Protein AF-A0A8S4SG58-F1 (afdb_monomer)

Mean predicted aligned error: 9.62 Å

Nearest PDB structures (foldseek):
  4zw9-assembly1_A  TM=9.242E-01  e=3.271E-08  Homo sapiens
  5c65-assembly1_A  TM=9.001E-01  e=4.213E-07  Homo sapiens
  4ybq-assembly1_A  TM=9.060E-01  e=1.240E-06  Rattus norvegicus
  9j2n-assembly1_A  TM=8.673E-01  e=1.240E-06  Homo sapiens
  8y66-assembly1_A  TM=8.957E-01  e=3.744E-05  Homo sapiens

Foldseek 3Di:
DVVVVVVVCVVCVVVQQDALLCCCQVVVNNVSSQVNQCVVVVDNPCVVVSVVSVVVSVVVVVPPDADPVNCCVPPVNVVVVVVVVVLVCLVVVLCVVVCLVCQLVLVVVVVDDSVVSVVVSVVVVVVVVVVVVVCVVVCVVVHDVVVSVVVSVVSVVVVVVSVVVVVVVVVVVVVVVVVVVCVVVPVVPVPD

Radius of gyration: 28.19 Å; Cα contacts (8 Å, |Δi|>4): 72; chains: 1; bounding box: 63×54×74 Å

Structure (mmCIF, N/CA/C/O backbone):
data_AF-A0A8S4SG58-F1
#
_entry.id   AF-A0A8S4SG58-F1
#
loop_
_atom_site.group_PDB
_atom_site.id
_atom_site.type_symbol
_atom_site.label_atom_id
_atom_site.label_alt_id
_atom_site.label_comp_id
_atom_site.label_asym_id
_atom_site.label_entity_id
_atom_site.label_seq_id
_atom_site.pdbx_PDB_ins_code
_atom_site.Cartn_x
_atom_site.Cartn_y
_atom_site.Cartn_z
_atom_site.occupancy
_atom_site.B_iso_or_equiv
_atom_site.auth_seq_id
_atom_site.auth_comp_id
_atom_site.auth_asym_id
_atom_site.auth_atom_id
_atom_site.pdbx_PDB_model_num
ATOM 1 N N . LEU A 1 1 ? -11.858 -8.155 -17.387 1.00 65.31 1 LEU A N 1
ATOM 2 C CA . LEU A 1 1 ? -11.003 -8.717 -16.310 1.00 65.31 1 LEU A CA 1
ATOM 3 C C . LEU A 1 1 ? -11.502 -8.409 -14.890 1.00 65.31 1 LEU A C 1
ATOM 5 O O . LEU A 1 1 ? -11.468 -9.314 -14.074 1.00 65.31 1 LEU A O 1
ATOM 9 N N . ALA A 1 2 ? -11.998 -7.201 -14.577 1.00 79.88 2 ALA A N 1
ATOM 10 C CA . ALA A 1 2 ? -12.404 -6.820 -13.208 1.00 79.88 2 ALA A CA 1
ATOM 11 C C . ALA A 1 2 ? -13.626 -7.573 -12.624 1.00 79.88 2 ALA A C 1
ATOM 13 O O . ALA A 1 2 ? -13.828 -7.570 -11.415 1.00 79.88 2 ALA A O 1
ATOM 14 N N . ILE A 1 3 ? -14.423 -8.247 -13.460 1.00 91.62 3 ILE A N 1
ATOM 15 C CA . ILE A 1 3 ? -15.613 -8.999 -13.026 1.00 91.62 3 ILE A CA 1
ATOM 16 C C . ILE A 1 3 ? -15.224 -10.268 -12.249 1.00 91.62 3 ILE A C 1
ATOM 18 O O . ILE A 1 3 ? -15.887 -10.618 -11.278 1.00 91.62 3 ILE A O 1
ATOM 22 N N . CYS A 1 4 ? -14.126 -10.931 -12.627 1.00 93.56 4 CYS A N 1
ATOM 23 C CA . CYS A 1 4 ? -13.682 -12.168 -11.982 1.00 93.56 4 CYS A CA 1
ATOM 24 C C . CYS A 1 4 ? -13.385 -11.995 -10.477 1.00 93.56 4 CYS A C 1
ATOM 26 O O . CYS A 1 4 ? -13.970 -12.737 -9.688 1.00 93.56 4 CYS A O 1
ATOM 28 N N . PRO A 1 5 ? -12.546 -11.029 -10.037 1.00 93.19 5 PRO A N 1
ATOM 29 C CA . PRO A 1 5 ? -12.308 -10.819 -8.610 1.00 93.19 5 PRO A CA 1
ATOM 30 C C . PRO A 1 5 ? -13.560 -10.338 -7.866 1.00 93.19 5 PRO A C 1
ATOM 32 O O . PRO A 1 5 ? -13.745 -10.720 -6.718 1.00 93.19 5 PRO A O 1
ATOM 35 N N . ALA A 1 6 ? -14.449 -9.572 -8.509 1.00 93.19 6 ALA A N 1
ATOM 36 C CA . ALA A 1 6 ? -15.694 -9.123 -7.885 1.00 93.19 6 ALA A CA 1
ATOM 37 C C . ALA A 1 6 ? -16.658 -10.288 -7.594 1.00 93.19 6 ALA A C 1
ATOM 39 O O . ALA A 1 6 ? -17.187 -10.383 -6.489 1.00 93.19 6 ALA A O 1
ATOM 40 N N . ILE A 1 7 ? -16.847 -11.208 -8.550 1.00 94.81 7 ILE A N 1
ATOM 41 C CA . ILE A 1 7 ? -17.653 -12.424 -8.338 1.00 94.81 7 ILE A CA 1
ATOM 42 C C . ILE A 1 7 ? -17.009 -13.302 -7.263 1.00 94.81 7 ILE A C 1
ATOM 44 O O . ILE A 1 7 ? -17.700 -13.777 -6.366 1.00 94.81 7 ILE A O 1
ATOM 48 N N . LEU A 1 8 ? -15.686 -13.485 -7.317 1.00 94.12 8 LEU A N 1
ATOM 49 C CA . LEU A 1 8 ? -14.963 -14.248 -6.302 1.00 94.12 8 LEU A CA 1
ATOM 50 C C . LEU A 1 8 ? -15.162 -13.648 -4.901 1.00 94.12 8 LEU A C 1
ATOM 52 O O . LEU A 1 8 ? -15.466 -14.376 -3.962 1.00 94.12 8 LEU A O 1
ATOM 56 N N . GLN A 1 9 ? -15.050 -12.325 -4.766 1.00 94.62 9 GLN A N 1
ATOM 57 C CA . GLN A 1 9 ? -15.289 -11.624 -3.507 1.00 94.62 9 GLN A CA 1
ATOM 58 C C . GLN A 1 9 ? -16.739 -11.789 -3.030 1.00 94.62 9 GLN A C 1
ATOM 60 O O . GLN A 1 9 ? -16.952 -12.046 -1.849 1.00 94.62 9 GLN A O 1
ATOM 65 N N . LEU A 1 10 ? -17.727 -11.704 -3.927 1.00 94.62 10 LEU A N 1
ATOM 66 C CA . LEU A 1 10 ? -19.141 -11.906 -3.592 1.00 94.62 10 LEU A CA 1
ATOM 67 C C . LEU A 1 10 ? -19.409 -13.317 -3.048 1.00 94.62 10 LEU A C 1
ATOM 69 O O . LEU A 1 10 ? -20.191 -13.475 -2.116 1.00 94.62 10 LEU A O 1
ATOM 73 N N . LEU A 1 11 ? -18.750 -14.332 -3.611 1.00 95.12 11 LEU A N 1
ATOM 74 C CA . LEU A 1 11 ? -18.880 -15.720 -3.164 1.00 95.12 11 LEU A CA 1
ATOM 75 C C . LEU A 1 11 ? -18.126 -15.992 -1.851 1.00 95.12 11 LEU A C 1
ATOM 77 O O . LEU A 1 11 ? -18.579 -16.808 -1.052 1.00 95.12 11 LEU A O 1
ATOM 81 N N . LEU A 1 12 ? -16.993 -15.320 -1.615 1.00 93.12 12 LEU A N 1
ATOM 82 C CA . LEU A 1 12 ? -16.161 -15.520 -0.422 1.00 93.12 12 LEU A CA 1
ATOM 83 C C . LEU A 1 12 ? -16.626 -14.719 0.799 1.00 93.12 12 LEU A C 1
ATOM 85 O O . LEU A 1 12 ? -16.474 -15.201 1.920 1.00 93.12 12 LEU A O 1
ATOM 89 N N . LEU A 1 13 ? -17.188 -13.519 0.616 1.00 92.19 13 LEU A N 1
ATOM 90 C CA . LEU A 1 13 ? -17.608 -12.657 1.728 1.00 92.19 13 LEU A CA 1
ATOM 91 C C . LEU A 1 13 ? -18.576 -13.344 2.711 1.00 92.19 13 LEU A C 1
ATOM 93 O O . LEU A 1 13 ? -18.328 -13.232 3.909 1.00 92.19 13 LEU A O 1
ATOM 97 N N . PRO A 1 14 ? -19.600 -14.108 2.272 1.00 90.38 14 PRO A N 1
ATOM 98 C CA . PRO A 1 14 ? -20.473 -14.850 3.186 1.00 90.38 14 PRO A CA 1
ATOM 99 C C . PRO A 1 14 ? -19.752 -15.923 4.017 1.00 90.38 14 PRO A C 1
ATOM 101 O O . PRO A 1 14 ? -20.255 -16.338 5.058 1.00 90.38 14 PRO A O 1
ATOM 104 N N . ALA A 1 15 ? -18.587 -16.404 3.567 1.00 89.75 15 ALA A N 1
ATOM 105 C CA . ALA A 1 15 ? -17.796 -17.379 4.311 1.00 89.75 15 ALA A CA 1
ATOM 106 C C . ALA A 1 15 ? -16.934 -16.726 5.404 1.00 89.75 15 ALA A C 1
ATOM 108 O O . ALA A 1 15 ? -16.576 -17.409 6.371 1.00 89.75 15 ALA A O 1
ATOM 109 N N . CYS A 1 16 ? -16.600 -15.440 5.269 1.00 89.62 16 CYS A N 1
ATOM 110 C CA . CYS A 1 16 ? -15.816 -14.691 6.246 1.00 89.62 16 CYS A CA 1
ATOM 111 C C . CYS A 1 16 ? -16.657 -14.381 7.495 1.00 89.62 16 CYS A C 1
ATOM 113 O O . CYS A 1 16 ? -17.811 -13.976 7.364 1.00 89.62 16 CYS A O 1
ATOM 115 N N . PRO A 1 17 ? -16.113 -14.556 8.715 1.00 89.31 17 PRO A N 1
ATOM 116 C CA . PRO A 1 17 ? -16.803 -14.103 9.914 1.00 89.31 17 PRO A CA 1
ATOM 117 C C . PRO A 1 17 ? -16.956 -12.579 9.885 1.00 89.31 17 PRO A C 1
ATOM 119 O O . PRO A 1 17 ? -16.055 -11.858 9.451 1.00 89.31 17 PRO A O 1
ATOM 122 N N . GLU A 1 18 ? -18.093 -12.097 10.372 1.00 90.19 18 GLU A N 1
ATOM 123 C CA . GLU A 1 18 ? -18.313 -10.668 10.559 1.00 90.19 18 GLU A CA 1
ATOM 124 C C . GLU A 1 18 ? -17.405 -10.129 11.677 1.00 90.19 18 GLU A C 1
ATOM 126 O O . GLU A 1 18 ? -16.917 -10.888 12.519 1.00 90.19 18 GLU A O 1
ATOM 131 N N . SER A 1 19 ? -17.126 -8.823 11.666 1.00 92.25 19 SER A N 1
ATOM 132 C CA . SER A 1 19 ? -16.197 -8.208 12.621 1.00 92.25 19 SER A CA 1
ATOM 133 C C . SER A 1 19 ? -16.665 -8.443 14.069 1.00 92.25 19 SER A C 1
ATOM 135 O O . SER A 1 19 ? -17.735 -7.947 14.436 1.00 92.25 19 SER A O 1
ATOM 137 N N . PRO A 1 20 ? -15.878 -9.133 14.925 1.00 90.81 20 PRO A N 1
ATOM 138 C CA . PRO A 1 20 ? -16.257 -9.391 16.317 1.00 90.81 20 PRO A CA 1
ATOM 139 C C . PRO A 1 20 ? -16.548 -8.105 17.095 1.00 90.81 20 PRO A C 1
ATOM 141 O O . PRO A 1 20 ? -17.497 -8.051 17.871 1.00 90.81 20 PRO A O 1
ATOM 144 N N . ARG A 1 21 ? -15.789 -7.038 16.813 1.00 91.19 21 ARG A N 1
ATOM 145 C CA . ARG A 1 21 ? -15.983 -5.711 17.407 1.00 91.19 21 ARG A CA 1
ATOM 146 C C . ARG A 1 21 ? -17.326 -5.091 17.016 1.00 91.19 21 ARG A C 1
ATOM 148 O O . ARG A 1 21 ? -17.991 -4.503 17.859 1.00 91.19 21 ARG A O 1
ATOM 155 N N . TYR A 1 22 ? -17.747 -5.241 15.759 1.00 90.81 22 TYR A N 1
ATOM 156 C CA . TYR A 1 22 ? -19.055 -4.758 15.297 1.00 90.81 22 TYR A CA 1
ATOM 157 C C . TYR A 1 22 ? -20.208 -5.537 15.947 1.00 90.81 22 TYR A C 1
ATOM 159 O O . TYR A 1 22 ? -21.171 -4.930 16.421 1.00 90.81 22 TYR A O 1
ATOM 167 N N . LEU A 1 23 ? -20.089 -6.868 16.019 1.00 91.56 23 LEU A N 1
ATOM 168 C CA . LEU A 1 23 ? -21.083 -7.728 16.669 1.00 91.56 23 LEU A CA 1
ATOM 169 C C . LEU A 1 23 ? -21.218 -7.409 18.166 1.00 91.56 23 LEU A C 1
ATOM 171 O O . LEU A 1 23 ? -22.334 -7.321 18.675 1.00 91.56 23 LEU A O 1
ATOM 175 N N . LEU A 1 24 ? -20.095 -7.180 18.852 1.00 91.31 24 LEU A N 1
ATOM 176 C CA . LEU A 1 24 ? -20.065 -6.879 20.281 1.00 91.31 24 LEU A CA 1
ATOM 177 C C . LEU A 1 24 ? -20.580 -5.467 20.591 1.00 91.31 24 LEU A C 1
ATOM 179 O O . LEU A 1 24 ? -21.498 -5.325 21.387 1.00 91.31 24 LEU A O 1
ATOM 183 N N . ILE A 1 25 ? -20.025 -4.435 19.947 1.00 88.19 25 ILE A N 1
ATOM 184 C CA . ILE A 1 25 ? -20.279 -3.028 20.302 1.00 88.19 25 ILE A CA 1
ATOM 185 C C . ILE A 1 25 ? -21.567 -2.510 19.650 1.00 88.19 25 ILE A C 1
ATOM 187 O O . ILE A 1 25 ? -22.406 -1.895 20.301 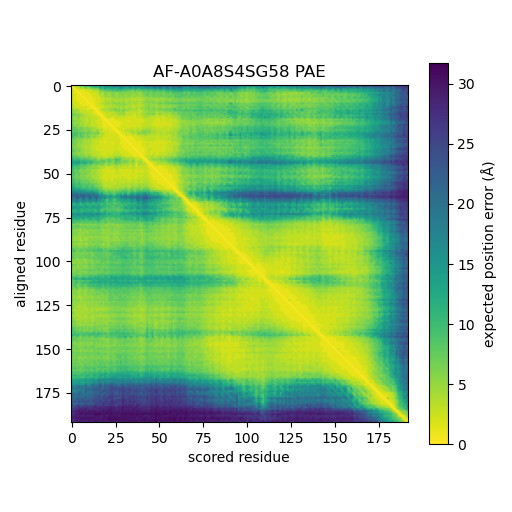1.00 88.19 25 ILE A O 1
ATOM 191 N N . THR A 1 26 ? -21.762 -2.751 18.350 1.00 86.88 26 THR A N 1
ATOM 192 C CA . THR A 1 26 ? -22.889 -2.162 17.606 1.00 86.88 26 THR A CA 1
ATOM 193 C C . THR A 1 26 ? -24.155 -3.010 17.687 1.00 86.88 26 THR A C 1
ATOM 195 O O . THR A 1 26 ? -25.247 -2.464 17.832 1.00 86.88 26 THR A O 1
ATOM 198 N N . ARG A 1 27 ? -24.034 -4.339 17.571 1.00 89.19 27 ARG A N 1
ATOM 199 C CA . ARG A 1 27 ? -25.185 -5.262 17.614 1.00 89.19 27 ARG A CA 1
ATOM 200 C C . ARG A 1 27 ? -25.496 -5.792 19.014 1.00 89.19 27 ARG A C 1
ATOM 202 O O . ARG A 1 27 ? -26.595 -6.301 19.206 1.00 89.19 27 ARG A O 1
ATOM 209 N N . GLN A 1 28 ? -24.568 -5.658 19.968 1.00 87.94 28 GLN A N 1
ATOM 210 C CA . GLN A 1 28 ? -24.691 -6.188 21.335 1.00 87.94 28 GLN A CA 1
ATOM 211 C C . GLN A 1 28 ? -24.929 -7.716 21.360 1.00 87.94 28 GLN A C 1
ATOM 213 O O . GLN A 1 28 ? -25.587 -8.255 22.249 1.00 87.94 28 GLN A O 1
ATOM 218 N N . TRP A 1 29 ? -24.391 -8.437 20.367 1.00 92.88 29 TRP A N 1
ATOM 219 C CA . TRP A 1 29 ? -24.498 -9.893 20.211 1.00 92.88 29 TRP A CA 1
ATOM 220 C C . TRP A 1 29 ? -23.208 -10.587 20.651 1.00 92.88 29 TRP A C 1
ATOM 222 O O . TRP A 1 29 ? -22.388 -11.031 19.847 1.00 92.88 29 TRP A O 1
ATOM 232 N N . GLU A 1 30 ? -23.033 -10.689 21.965 1.00 90.44 30 GLU A N 1
ATOM 233 C CA . GLU A 1 30 ? -21.801 -11.174 22.596 1.00 90.44 30 GLU A CA 1
ATOM 234 C C . GLU A 1 30 ? -21.436 -12.617 22.211 1.00 90.44 30 GLU A C 1
ATOM 236 O O . GLU A 1 30 ? -20.287 -12.903 21.879 1.00 90.44 30 GLU A O 1
ATOM 241 N N . GLU A 1 31 ? -22.411 -13.530 22.176 1.00 91.12 31 GLU A N 1
ATOM 242 C CA . GLU A 1 31 ? -22.151 -14.927 21.803 1.00 91.12 31 GLU A CA 1
ATOM 243 C C . GLU A 1 31 ? -21.731 -15.085 20.338 1.00 91.12 31 GLU A C 1
ATOM 245 O O . GLU A 1 31 ? -20.887 -15.925 20.013 1.00 91.12 31 GLU A O 1
ATOM 250 N N . GLU A 1 32 ? -22.272 -14.263 19.440 1.00 91.38 32 GLU A N 1
ATOM 251 C CA . GLU A 1 32 ? -21.861 -14.265 18.035 1.00 91.38 32 GLU A CA 1
ATOM 252 C C . GLU A 1 32 ? -20.475 -13.647 17.860 1.00 91.38 32 GLU A C 1
ATOM 254 O O . GLU A 1 32 ? -19.653 -14.205 17.130 1.00 91.38 32 GLU A O 1
ATOM 259 N N . ALA A 1 33 ? -20.170 -12.575 18.598 1.00 91.44 33 ALA A N 1
ATOM 260 C CA . ALA A 1 33 ? -18.833 -11.994 18.649 1.00 91.44 33 ALA A CA 1
ATOM 261 C C . ALA A 1 33 ? -17.798 -13.014 19.152 1.00 91.44 33 ALA A C 1
ATOM 263 O O . ALA A 1 33 ? -16.766 -13.205 18.503 1.00 91.44 33 ALA A O 1
ATOM 264 N N . ARG A 1 34 ? -18.098 -13.750 20.235 1.00 92.88 34 ARG A N 1
ATOM 265 C CA . ARG A 1 34 ? -17.252 -14.850 20.732 1.00 92.88 34 ARG A CA 1
ATOM 266 C C . ARG A 1 34 ? -17.056 -15.928 19.667 1.00 92.88 34 ARG A C 1
ATOM 268 O O . ARG A 1 34 ? -15.928 -16.361 19.444 1.00 92.88 34 ARG A O 1
ATOM 275 N N . ARG A 1 35 ? -18.118 -16.368 18.978 1.00 91.75 35 ARG A N 1
ATOM 276 C CA . ARG A 1 35 ? -18.014 -17.369 17.892 1.00 91.75 35 ARG A CA 1
ATOM 277 C C . ARG A 1 35 ? -17.146 -16.876 16.733 1.00 91.75 35 ARG A C 1
ATOM 279 O O . ARG A 1 35 ? -16.293 -17.629 16.260 1.00 91.75 35 ARG A O 1
ATOM 286 N N . ALA A 1 36 ? -17.332 -15.631 16.299 1.00 91.25 36 ALA A N 1
ATOM 287 C CA . ALA A 1 36 ? -16.537 -15.014 15.241 1.00 91.25 36 ALA A CA 1
ATOM 288 C C . ALA A 1 36 ? -15.055 -14.908 15.639 1.00 91.25 36 ALA A C 1
ATOM 290 O O . ALA A 1 36 ? -14.177 -15.271 14.853 1.00 91.25 36 ALA A O 1
ATOM 291 N N . LEU A 1 37 ? -14.772 -14.505 16.880 1.00 92.31 37 LEU A N 1
ATOM 292 C CA . LEU A 1 37 ? -13.414 -14.368 17.406 1.00 92.31 37 LEU A CA 1
ATOM 293 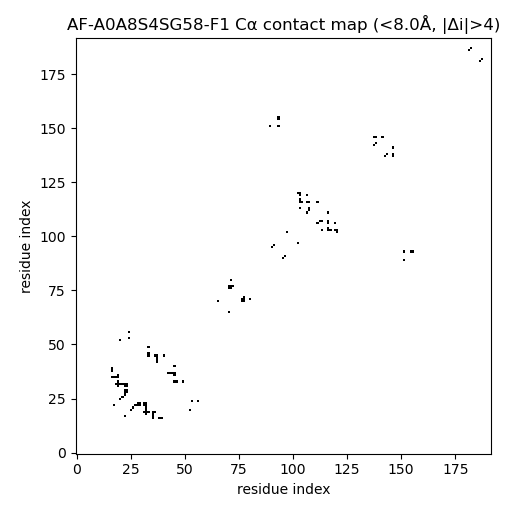C C . LEU A 1 37 ? -12.715 -15.725 17.572 1.00 92.31 37 LEU A C 1
ATOM 295 O O . LEU A 1 37 ? -11.557 -15.863 17.180 1.00 92.31 37 LEU A O 1
ATOM 299 N N . ARG A 1 38 ? -13.432 -16.758 18.045 1.00 93.00 38 ARG A N 1
ATOM 300 C CA . ARG A 1 38 ? -12.913 -18.139 18.110 1.00 93.00 38 ARG A CA 1
ATOM 301 C C . ARG A 1 38 ? -12.535 -18.656 16.727 1.00 93.00 38 ARG A C 1
ATOM 303 O O . ARG A 1 38 ? -11.503 -19.304 16.574 1.00 93.00 38 ARG A O 1
ATOM 310 N N . ARG A 1 39 ? -13.342 -18.340 15.707 1.00 90.81 39 ARG A N 1
ATOM 311 C CA . ARG A 1 39 ? -13.052 -18.700 14.312 1.00 90.81 39 ARG A CA 1
ATOM 312 C C . ARG A 1 39 ? -11.832 -17.955 13.763 1.00 90.81 39 ARG A C 1
ATOM 314 O O . ARG A 1 39 ? -11.069 -18.553 13.015 1.00 90.81 39 ARG A O 1
ATOM 321 N N . LEU A 1 40 ? -11.641 -16.688 14.139 1.00 90.69 40 LEU A N 1
ATOM 322 C CA . LEU A 1 40 ? -10.518 -15.862 13.683 1.00 90.69 40 LEU A CA 1
ATOM 323 C C . LEU A 1 40 ? -9.190 -16.232 14.363 1.00 90.69 40 LEU A C 1
ATOM 325 O O . LEU A 1 40 ? -8.171 -16.335 13.686 1.00 90.69 40 LEU A O 1
ATOM 329 N N . ARG A 1 41 ? -9.198 -16.453 15.685 1.00 88.94 41 ARG A N 1
ATOM 330 C CA . ARG A 1 41 ? -8.007 -16.844 16.464 1.00 88.94 41 ARG A CA 1
ATOM 331 C C . ARG A 1 41 ? -7.706 -18.340 16.436 1.00 88.94 41 ARG A C 1
ATOM 333 O O . ARG A 1 41 ? -6.642 -18.739 16.896 1.00 88.94 41 ARG A O 1
ATOM 340 N N . ALA A 1 42 ? -8.642 -19.160 15.955 1.00 88.94 42 ALA A N 1
ATOM 341 C CA . ALA A 1 42 ? -8.593 -20.619 16.067 1.00 88.94 42 ALA A CA 1
ATOM 342 C C . ALA A 1 42 ? -8.329 -21.102 17.514 1.00 88.94 42 ALA A C 1
ATOM 344 O O . ALA A 1 42 ? -7.699 -22.134 17.734 1.00 88.94 42 ALA A O 1
ATOM 345 N N . SER A 1 43 ? -8.810 -20.345 18.508 1.00 87.75 43 SER A N 1
ATOM 346 C CA . SER A 1 43 ? -8.620 -20.599 19.940 1.00 87.75 43 SER A CA 1
ATOM 347 C C . SER A 1 43 ? -9.925 -20.374 20.697 1.00 87.75 43 SER A C 1
ATOM 349 O O . SER A 1 43 ? -10.729 -19.521 20.327 1.00 87.75 43 SER A O 1
ATOM 351 N N . ASN A 1 44 ? -10.130 -21.130 21.778 1.00 85.25 44 ASN A N 1
ATOM 352 C CA . ASN A 1 44 ? -11.272 -20.955 22.680 1.00 85.25 44 ASN A CA 1
ATOM 353 C C . ASN A 1 44 ? -11.034 -19.870 23.744 1.00 85.25 44 ASN A C 1
ATOM 355 O O . ASN A 1 44 ? -11.989 -19.432 24.384 1.00 85.25 44 ASN A O 1
ATOM 359 N N . GLN A 1 45 ? -9.786 -19.428 23.923 1.00 87.88 45 GLN A N 1
ATOM 360 C CA . GLN A 1 45 ? -9.413 -18.350 24.840 1.00 87.88 45 GLN A CA 1
ATOM 361 C C . GLN A 1 45 ? -9.599 -17.000 24.144 1.00 87.88 45 GLN A C 1
ATOM 363 O O . GLN A 1 45 ? -8.682 -16.477 23.520 1.00 87.88 45 GLN A O 1
ATOM 368 N N . VAL A 1 46 ? -10.822 -16.480 24.209 1.00 90.44 46 VAL A N 1
ATOM 369 C CA . VAL A 1 46 ? -11.221 -15.210 23.575 1.00 90.44 46 VAL A CA 1
ATOM 370 C C . VAL A 1 46 ? -11.688 -14.160 24.581 1.00 90.44 46 VAL A C 1
ATOM 372 O O . VAL A 1 46 ? -11.997 -13.041 24.199 1.00 90.44 46 VAL A O 1
ATOM 375 N N . GLU A 1 47 ? -11.762 -14.517 25.864 1.00 91.25 47 GLU A N 1
ATOM 376 C CA . GLU A 1 47 ? -12.363 -13.658 26.887 1.00 91.25 47 GLU A CA 1
ATOM 377 C C . GLU A 1 47 ? -11.521 -12.410 27.173 1.00 91.25 47 GLU A C 1
ATOM 379 O O . GLU A 1 47 ? -12.075 -11.340 27.395 1.00 91.25 47 GLU A O 1
ATOM 384 N N . GLU A 1 48 ? -10.193 -12.525 27.087 1.00 91.12 48 GLU A N 1
ATOM 385 C CA . GLU A 1 48 ? -9.275 -11.389 27.224 1.00 91.12 48 GLU A CA 1
ATOM 386 C C . GLU A 1 48 ? -9.534 -10.327 26.148 1.00 91.12 48 GLU A C 1
ATOM 388 O O . GLU A 1 48 ? -9.661 -9.150 26.464 1.00 91.12 48 GLU A O 1
ATOM 393 N N . ASP A 1 49 ? -9.727 -10.745 24.896 1.00 90.50 49 ASP A N 1
ATOM 394 C CA . ASP A 1 49 ? -9.999 -9.830 23.783 1.00 90.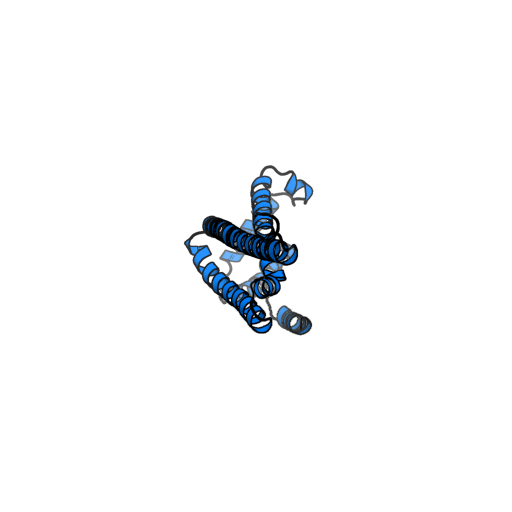50 49 ASP A CA 1
ATOM 395 C C . ASP A 1 49 ? -11.385 -9.188 23.883 1.00 90.50 49 ASP A C 1
ATOM 397 O O . ASP A 1 49 ? -11.591 -8.052 23.461 1.00 90.50 49 ASP A O 1
ATOM 401 N N . ILE A 1 50 ? -12.368 -9.935 24.399 1.00 91.75 50 ILE A N 1
ATOM 402 C CA . ILE A 1 50 ? -13.718 -9.416 24.641 1.00 91.75 50 ILE A CA 1
ATOM 403 C C . ILE A 1 50 ? -13.660 -8.320 25.707 1.00 91.75 50 ILE A C 1
ATOM 405 O O . ILE A 1 50 ? -14.254 -7.254 25.521 1.00 91.75 50 ILE A O 1
ATOM 409 N N . GLU A 1 51 ? -12.921 -8.549 26.793 1.00 92.25 51 GLU A N 1
ATOM 410 C CA . GLU A 1 51 ? -12.726 -7.547 27.840 1.00 92.25 51 GLU A CA 1
ATOM 411 C C . GLU A 1 51 ? -11.892 -6.352 27.361 1.00 92.25 51 GLU A C 1
ATOM 413 O O . GLU A 1 51 ? -12.240 -5.213 27.681 1.00 92.25 51 GLU A O 1
ATOM 418 N N . GLU A 1 52 ? -10.866 -6.572 26.534 1.00 91.44 52 GLU A N 1
ATOM 419 C CA . GLU A 1 52 ? -10.103 -5.502 25.880 1.00 91.44 52 GLU A CA 1
ATOM 420 C C . GLU A 1 52 ? -11.024 -4.624 25.019 1.00 91.44 52 GLU A C 1
ATOM 422 O O . GLU A 1 52 ? -11.083 -3.409 25.218 1.00 91.44 52 GLU A O 1
ATOM 427 N N . MET A 1 53 ? -11.843 -5.227 24.149 1.00 91.00 53 MET A N 1
ATOM 428 C CA . MET A 1 53 ? -12.804 -4.490 23.318 1.00 91.00 53 MET A CA 1
ATOM 429 C C . MET A 1 53 ? -13.829 -3.704 24.154 1.00 91.00 53 MET A C 1
ATOM 431 O O . MET A 1 53 ? -14.209 -2.594 23.775 1.00 91.00 53 MET A O 1
ATOM 435 N N . ARG A 1 54 ? -14.263 -4.232 25.306 1.00 89.25 54 ARG A N 1
ATOM 436 C CA . ARG A 1 54 ? -15.150 -3.512 26.243 1.00 89.25 54 ARG A CA 1
ATOM 437 C C . ARG A 1 54 ? -14.452 -2.373 26.972 1.00 89.25 54 ARG A C 1
ATOM 439 O O . ARG A 1 54 ? -15.090 -1.375 27.314 1.00 89.25 54 ARG A O 1
ATOM 446 N N . ALA A 1 55 ? -13.176 -2.532 27.300 1.00 89.56 55 ALA A N 1
ATOM 447 C CA . ALA A 1 55 ? -12.387 -1.464 27.898 1.00 89.56 55 ALA A CA 1
ATOM 448 C C . ALA A 1 55 ? -12.200 -0.315 26.896 1.00 89.56 55 ALA A C 1
ATOM 450 O O . ALA A 1 55 ? -12.417 0.844 27.256 1.00 89.56 55 ALA A O 1
ATOM 451 N N . GLU A 1 56 ? -11.905 -0.637 25.633 1.00 86.69 56 GLU A N 1
ATOM 452 C CA . GLU A 1 56 ? -11.853 0.337 24.540 1.00 86.69 56 GLU A CA 1
ATOM 453 C C . GLU A 1 56 ? -13.195 1.046 24.337 1.00 86.69 56 GLU A C 1
ATOM 455 O O . GLU A 1 56 ? -13.223 2.267 24.213 1.00 86.69 56 GLU A O 1
ATOM 460 N N . GLU A 1 57 ? -14.314 0.315 24.339 1.00 85.69 57 GLU A N 1
ATOM 461 C CA . GLU A 1 57 ? -15.647 0.912 24.201 1.00 85.69 57 GLU A CA 1
ATOM 462 C C . GLU A 1 57 ? -15.941 1.901 25.333 1.00 85.69 57 GLU A C 1
ATOM 464 O O . GLU A 1 57 ? -16.383 3.018 25.072 1.00 85.69 57 GLU A O 1
ATOM 469 N N . ARG A 1 58 ? -15.655 1.530 26.586 1.00 85.94 58 ARG A N 1
ATOM 470 C CA . ARG A 1 58 ? -15.843 2.421 27.742 1.00 85.94 58 ARG A CA 1
ATOM 471 C C . ARG A 1 58 ? -14.988 3.682 27.636 1.00 85.94 58 ARG A C 1
ATOM 473 O O . ARG A 1 58 ? -15.467 4.765 27.965 1.00 85.94 58 ARG A O 1
ATOM 480 N N . ALA A 1 59 ? -13.752 3.553 27.156 1.00 82.88 59 ALA A N 1
ATOM 481 C CA . ALA A 1 59 ? -12.886 4.697 26.892 1.00 82.88 59 ALA A CA 1
ATOM 482 C C . ALA A 1 59 ? -13.433 5.574 25.752 1.00 82.88 59 ALA A C 1
ATOM 484 O O . ALA A 1 59 ? -13.415 6.796 25.862 1.00 82.88 59 ALA A O 1
ATOM 485 N N . GLN A 1 60 ? -13.977 4.966 24.693 1.00 77.56 60 GLN A N 1
ATOM 486 C CA . GLN A 1 60 ? -14.570 5.688 23.567 1.00 77.56 60 GLN A CA 1
ATOM 487 C C . GLN A 1 60 ? -15.888 6.376 23.916 1.00 77.56 60 GLN A C 1
ATOM 489 O O . GLN A 1 60 ? -16.108 7.480 23.450 1.00 77.56 60 GLN A O 1
ATOM 494 N N . GLN A 1 61 ? -16.757 5.773 24.730 1.00 71.31 61 GLN A N 1
ATOM 495 C CA . GLN A 1 61 ? -18.018 6.392 25.164 1.00 71.31 61 GLN A CA 1
ATOM 496 C C . GLN A 1 61 ? -17.796 7.583 26.109 1.00 71.31 61 GLN A C 1
ATOM 498 O O . GLN A 1 61 ? -18.654 8.461 26.201 1.00 71.31 61 GLN A O 1
ATOM 503 N N . ALA A 1 62 ? -16.654 7.627 26.804 1.00 64.94 62 ALA A N 1
ATOM 504 C CA . ALA A 1 62 ? -16.244 8.795 27.579 1.00 64.94 62 ALA A CA 1
ATOM 505 C C . ALA A 1 62 ? -15.884 9.998 26.682 1.00 64.94 62 ALA A C 1
ATOM 507 O O . ALA A 1 62 ? -15.893 11.137 27.151 1.00 64.94 62 ALA A O 1
ATOM 508 N N . GLU A 1 63 ? -15.612 9.762 25.396 1.00 65.44 63 GLU A N 1
ATOM 509 C CA . GLU A 1 63 ? -15.402 10.788 24.380 1.00 65.44 63 GLU A CA 1
ATOM 510 C C . GLU A 1 63 ? -16.677 10.948 23.527 1.00 65.44 63 GLU A C 1
ATOM 512 O O . GLU A 1 63 ? -17.251 9.988 23.020 1.00 65.44 63 GLU A O 1
ATOM 517 N N . ALA A 1 64 ? -17.176 12.178 23.365 1.00 62.59 64 ALA A N 1
ATOM 518 C CA . ALA A 1 64 ? -18.340 12.420 22.510 1.00 62.59 64 ALA A CA 1
ATOM 519 C C . ALA A 1 64 ? -18.039 12.013 21.054 1.00 62.59 64 ALA A C 1
ATOM 521 O O . ALA A 1 64 ? -16.919 12.192 20.575 1.00 62.59 64 ALA A O 1
ATOM 522 N N . SER A 1 65 ? -19.040 11.497 20.330 1.00 65.62 65 SER A N 1
ATOM 523 C CA . SER A 1 65 ? -18.903 11.159 18.909 1.00 65.62 65 SER A CA 1
ATOM 524 C C . SER A 1 65 ? -18.436 12.381 18.114 1.00 65.62 65 SER A C 1
ATOM 526 O O . SER A 1 65 ? -19.170 13.362 18.007 1.00 65.62 65 SER A O 1
ATOM 528 N N . ILE A 1 66 ? -17.227 12.312 17.561 1.00 68.56 66 ILE A N 1
ATOM 529 C CA . ILE A 1 66 ? -16.546 13.473 16.985 1.00 68.56 66 ILE A CA 1
ATOM 530 C C . ILE A 1 66 ? -17.073 13.734 15.575 1.00 68.56 66 ILE A C 1
ATOM 532 O O . ILE A 1 66 ? -16.941 12.889 14.682 1.00 68.56 66 ILE A O 1
ATOM 536 N N . SER A 1 67 ? -17.651 14.913 15.352 1.00 80.38 67 SER A N 1
ATOM 537 C CA . SER A 1 67 ? -18.050 15.331 14.004 1.00 80.38 67 SER A CA 1
ATOM 538 C C . SER A 1 67 ? -16.826 15.621 13.119 1.00 80.38 67 SER A C 1
ATOM 540 O O . SER A 1 67 ? -15.743 15.944 13.604 1.00 80.38 67 SER A O 1
ATOM 542 N N . MET A 1 68 ? -16.970 15.553 11.787 1.00 77.50 68 MET A N 1
ATOM 543 C CA . MET A 1 68 ? -15.857 15.848 10.862 1.00 77.50 68 MET A CA 1
ATOM 544 C C . MET A 1 68 ? -15.273 17.257 11.086 1.00 77.50 68 MET A C 1
ATOM 546 O O . MET A 1 68 ? -14.066 17.462 10.969 1.00 77.50 68 MET A O 1
ATOM 550 N N . TRP A 1 69 ? -16.127 18.218 11.455 1.00 78.94 69 TRP A N 1
ATOM 551 C CA . TRP A 1 69 ? -15.719 19.578 11.807 1.00 78.94 69 TRP A CA 1
ATOM 552 C C . TRP A 1 69 ? -14.996 19.646 13.155 1.00 78.94 69 TRP A C 1
ATOM 554 O O . TRP A 1 69 ? -13.977 20.329 13.268 1.00 78.94 69 TRP A O 1
ATOM 564 N N . GLU A 1 70 ? -15.463 18.908 14.160 1.00 78.38 70 GLU A N 1
ATOM 565 C CA . GLU A 1 70 ? -14.772 18.791 15.449 1.00 78.38 70 GLU A CA 1
ATOM 566 C C . GLU A 1 70 ? -13.411 18.110 15.311 1.00 78.38 70 GLU A C 1
ATOM 568 O O . GLU A 1 70 ? -12.466 18.524 15.975 1.00 78.38 70 GLU A O 1
ATOM 573 N N . LEU A 1 71 ? -13.262 17.143 14.402 1.00 79.75 71 LEU A N 1
ATOM 574 C CA . LEU A 1 71 ? -11.984 16.478 14.135 1.00 79.75 71 LEU A CA 1
ATOM 575 C C . LEU A 1 71 ? -10.911 17.476 13.655 1.00 79.75 71 LEU A C 1
ATOM 577 O O . LEU A 1 71 ? -9.760 17.412 14.085 1.00 79.75 71 LEU A O 1
ATOM 581 N N . LEU A 1 72 ? -11.294 18.424 12.790 1.00 79.25 72 LEU A N 1
ATOM 582 C CA . LEU A 1 72 ? -10.404 19.473 12.270 1.00 79.25 72 LEU A CA 1
ATOM 583 C C . LEU A 1 72 ? -10.127 20.572 13.311 1.00 79.25 72 LEU A C 1
ATOM 585 O O . LEU A 1 72 ? -9.026 21.136 13.379 1.00 79.25 72 LEU A O 1
ATOM 589 N N . CYS A 1 73 ? -11.125 20.890 14.134 1.00 78.19 73 CYS A N 1
ATOM 590 C CA . CYS A 1 73 ? -11.032 21.944 15.139 1.00 78.19 73 CYS A CA 1
ATOM 591 C C . CYS A 1 73 ? -10.406 21.480 16.465 1.00 78.19 73 CYS A C 1
ATOM 593 O O . CYS A 1 73 ? -9.897 22.319 17.211 1.00 78.19 73 CYS A O 1
ATOM 595 N N . SER A 1 74 ? -10.393 20.177 16.748 1.00 80.56 74 SER A N 1
ATOM 596 C CA . SER A 1 74 ? -9.925 19.626 18.018 1.00 80.56 74 SER A CA 1
ATOM 597 C C . SER A 1 74 ? -8.397 19.721 18.166 1.00 80.56 74 SER A C 1
ATOM 599 O O . SER A 1 74 ? -7.657 19.146 17.363 1.00 80.56 74 SER A O 1
ATOM 601 N N . PRO A 1 75 ? -7.877 20.401 19.206 1.00 80.19 75 PRO A N 1
ATOM 602 C CA . PRO A 1 75 ? -6.438 20.541 19.417 1.00 80.19 75 PRO A CA 1
ATOM 603 C C . PRO A 1 75 ? -5.735 19.206 19.703 1.00 80.19 75 PRO A C 1
ATOM 605 O O . PRO A 1 75 ? -4.567 19.063 19.347 1.00 80.19 75 PRO A O 1
ATOM 608 N N . THR A 1 76 ? -6.429 18.222 20.283 1.00 83.31 76 THR A N 1
ATOM 609 C CA . THR A 1 76 ? -5.872 16.891 20.577 1.00 83.31 76 THR A CA 1
ATOM 610 C C . THR A 1 76 ? -5.711 16.034 19.320 1.00 83.31 76 THR A C 1
ATOM 612 O O . THR A 1 76 ? -4.762 15.258 19.225 1.00 83.31 76 THR A O 1
ATOM 615 N N . LEU A 1 77 ? -6.581 16.212 18.319 1.00 83.69 77 LEU A N 1
ATOM 616 C CA . LEU A 1 77 ? -6.585 15.406 17.089 1.00 83.69 77 LEU A CA 1
ATOM 617 C C . LEU A 1 77 ? -5.856 16.053 15.910 1.00 83.69 77 LEU A C 1
ATOM 619 O O . LEU A 1 77 ? -5.476 15.357 14.967 1.00 83.69 77 LEU A O 1
ATOM 623 N N . ARG A 1 78 ? -5.591 17.362 15.970 1.00 85.31 78 ARG A N 1
ATOM 624 C CA . ARG A 1 78 ? -4.876 18.093 14.911 1.00 85.31 78 ARG A CA 1
ATOM 625 C C . ARG A 1 78 ? -3.507 17.506 14.583 1.00 85.31 78 ARG A C 1
ATOM 627 O O . ARG A 1 78 ? -3.164 17.425 13.409 1.00 85.31 78 ARG A O 1
ATOM 634 N N . ALA A 1 79 ? -2.725 17.098 15.584 1.00 87.56 79 ALA A N 1
ATOM 635 C CA . ALA A 1 79 ? -1.388 16.552 15.344 1.00 87.56 79 ALA A CA 1
ATOM 636 C C . ALA A 1 79 ? -1.429 15.183 14.624 1.00 87.56 79 ALA A C 1
ATOM 638 O O . ALA A 1 79 ? -0.806 15.071 13.565 1.00 87.56 79 ALA A O 1
ATOM 639 N N . PRO A 1 80 ? -2.193 14.172 15.091 1.00 89.62 80 PRO A N 1
ATOM 640 C CA . PRO A 1 80 ? -2.399 12.928 14.342 1.00 89.62 80 PRO A CA 1
ATOM 641 C C . PRO A 1 80 ? -2.973 13.145 12.937 1.00 89.62 80 PRO A C 1
ATOM 643 O O . PRO A 1 80 ? -2.508 12.527 11.978 1.00 89.62 80 PRO A O 1
ATOM 646 N N . LEU A 1 81 ? -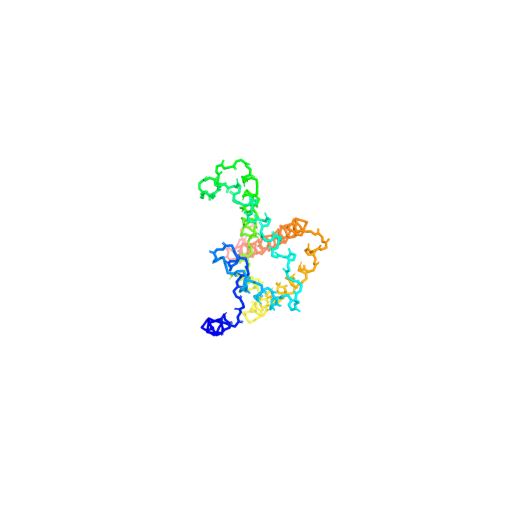3.941 14.057 12.798 1.00 90.31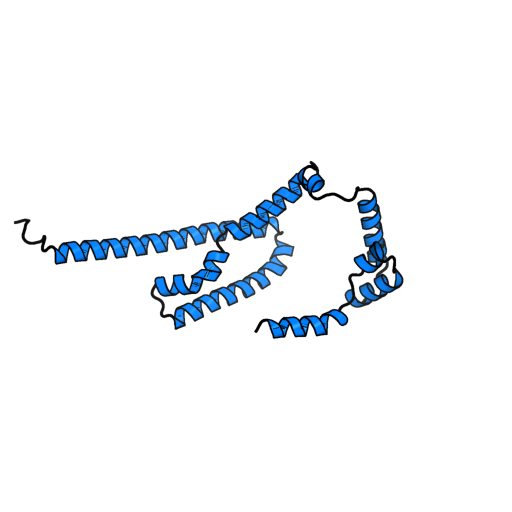 81 LEU A N 1
ATOM 647 C CA . LEU A 1 81 ? -4.565 14.382 11.517 1.00 90.31 81 LEU A CA 1
ATOM 648 C C . LEU A 1 81 ? -3.552 14.978 10.540 1.00 90.31 81 LEU A C 1
ATOM 650 O O . LEU A 1 81 ? -3.454 14.519 9.402 1.00 90.31 81 LEU A O 1
ATOM 654 N N . LEU A 1 82 ? -2.757 15.952 10.987 1.00 91.62 82 LEU A N 1
ATOM 655 C CA . LEU A 1 82 ? -1.710 16.561 10.172 1.00 91.62 82 LEU A CA 1
ATOM 656 C C . LEU A 1 82 ? -0.683 15.517 9.725 1.00 91.62 82 LEU A C 1
ATOM 658 O O . LEU A 1 82 ? -0.306 15.503 8.556 1.00 91.62 82 LEU A O 1
ATOM 662 N N . ILE A 1 83 ? -0.266 14.618 10.621 1.00 92.38 83 ILE A N 1
ATOM 663 C CA . ILE A 1 83 ? 0.654 13.526 10.277 1.00 92.38 83 ILE A CA 1
ATOM 664 C C . ILE A 1 83 ? 0.036 12.626 9.202 1.00 92.38 83 ILE A C 1
ATOM 666 O O . ILE A 1 83 ? 0.700 12.346 8.207 1.00 92.38 83 ILE A O 1
ATOM 670 N N . GLY A 1 84 ? -1.227 12.216 9.356 1.00 93.00 84 GLY A N 1
ATOM 671 C CA . GLY A 1 84 ? -1.927 11.388 8.370 1.00 93.00 84 GLY A CA 1
ATOM 672 C C . GLY A 1 84 ? -2.036 12.063 6.999 1.00 93.00 84 GLY A C 1
ATOM 673 O O . GLY A 1 84 ? -1.707 11.454 5.979 1.00 93.00 84 GLY A O 1
ATOM 674 N N . VAL A 1 85 ? -2.412 13.345 6.972 1.00 93.50 85 VAL A N 1
ATOM 675 C CA . VAL A 1 85 ? -2.503 14.141 5.738 1.00 93.50 85 VAL A CA 1
ATOM 676 C C . VAL A 1 85 ? -1.135 14.279 5.074 1.00 93.50 85 VAL A C 1
ATOM 678 O O . VAL A 1 85 ? -1.002 13.994 3.886 1.00 93.50 85 VAL A O 1
ATOM 681 N N . VAL A 1 86 ? -0.099 14.662 5.824 1.00 94.19 86 VAL A N 1
ATOM 682 C CA . VAL A 1 86 ? 1.264 14.808 5.290 1.00 94.19 86 VAL A CA 1
ATOM 683 C C . VAL A 1 86 ? 1.806 13.466 4.800 1.00 94.19 86 VAL A C 1
ATOM 685 O O . VAL A 1 86 ? 2.425 13.417 3.739 1.00 94.19 86 VAL A O 1
ATOM 688 N N . MET A 1 87 ? 1.538 12.365 5.507 1.00 93.88 87 MET A N 1
ATOM 689 C CA . MET A 1 87 ? 1.910 11.027 5.048 1.00 93.88 87 MET A CA 1
ATOM 690 C C . MET A 1 87 ? 1.236 10.690 3.716 1.00 93.88 87 MET A C 1
ATOM 692 O O . MET A 1 87 ? 1.927 10.270 2.786 1.00 93.88 87 MET A O 1
ATOM 696 N N . GLN A 1 88 ? -0.070 10.928 3.579 1.00 94.06 88 GLN A N 1
ATOM 697 C CA . GLN A 1 88 ? -0.791 10.642 2.339 1.00 94.06 88 GLN A CA 1
ATOM 698 C C . GLN A 1 88 ? -0.334 11.537 1.178 1.00 94.06 88 GLN A C 1
ATOM 700 O O . GLN A 1 88 ? -0.148 11.054 0.059 1.00 94.06 88 GLN A O 1
ATOM 705 N N . LEU A 1 89 ? -0.100 12.825 1.445 1.00 94.62 89 LEU A N 1
ATOM 706 C CA . LEU A 1 89 ? 0.452 13.755 0.462 1.00 94.62 89 LEU A CA 1
ATOM 707 C C . LEU A 1 89 ? 1.859 13.338 0.043 1.00 94.62 89 LEU A C 1
ATOM 709 O O . LEU A 1 89 ? 2.136 13.305 -1.149 1.00 94.62 89 LEU A O 1
ATOM 713 N N . SER A 1 90 ? 2.727 12.954 0.983 1.00 93.12 90 SER A N 1
ATOM 714 C CA . SER A 1 90 ? 4.089 12.510 0.665 1.00 93.12 90 SER A CA 1
ATOM 715 C C . SER A 1 90 ? 4.101 11.281 -0.247 1.00 93.12 90 SER A C 1
ATOM 717 O O . SER A 1 90 ? 4.931 11.207 -1.146 1.00 93.12 90 SER A O 1
ATOM 719 N N . GLN A 1 91 ? 3.141 10.362 -0.087 1.00 92.06 91 GLN A N 1
ATOM 720 C CA . GLN A 1 91 ? 2.994 9.211 -0.978 1.00 92.06 91 GLN A CA 1
ATOM 721 C C . GLN A 1 91 ? 2.582 9.636 -2.392 1.00 92.06 91 GLN A C 1
ATOM 723 O O . GLN A 1 91 ? 3.207 9.207 -3.358 1.00 92.06 91 GLN A O 1
ATOM 728 N N . GLN A 1 92 ? 1.575 10.503 -2.534 1.00 90.94 92 GLN A N 1
ATOM 729 C CA . GLN A 1 92 ? 1.083 10.929 -3.853 1.00 90.94 92 GLN A CA 1
ATOM 730 C C . GLN A 1 92 ? 2.074 11.854 -4.578 1.00 90.94 92 GLN A C 1
ATOM 732 O O . GLN A 1 92 ? 2.335 11.690 -5.771 1.00 90.94 92 GLN A O 1
ATOM 737 N N . LEU A 1 93 ? 2.668 12.799 -3.848 1.00 90.31 93 LEU A N 1
ATOM 738 C CA . LEU A 1 93 ? 3.622 13.782 -4.366 1.00 90.31 93 LEU A CA 1
ATOM 739 C C . LEU A 1 93 ? 5.025 13.211 -4.585 1.00 90.31 93 LEU A C 1
ATOM 741 O O . LEU A 1 93 ? 5.864 13.877 -5.181 1.00 90.31 93 LEU A O 1
ATOM 745 N N . SER A 1 94 ? 5.277 11.970 -4.168 1.00 89.56 94 SER A N 1
ATOM 746 C CA . SER A 1 94 ? 6.523 11.263 -4.474 1.00 89.56 94 SER A CA 1
ATOM 747 C C . SER A 1 94 ? 6.759 11.052 -5.979 1.00 89.56 94 SER A C 1
ATOM 749 O O . SER A 1 94 ? 7.864 10.705 -6.388 1.00 89.56 94 SER A O 1
ATOM 751 N N . GLY A 1 95 ? 5.723 11.233 -6.808 1.00 86.31 95 GLY A N 1
ATOM 752 C CA . GLY A 1 95 ? 5.781 11.016 -8.254 1.00 86.31 95 GLY A CA 1
ATOM 753 C C . GLY A 1 95 ? 5.576 9.558 -8.665 1.00 86.31 95 GLY A C 1
ATOM 754 O O . GLY A 1 95 ? 5.642 9.246 -9.854 1.00 86.31 95 GLY A O 1
ATOM 755 N N . ILE A 1 96 ? 5.272 8.665 -7.716 1.00 88.44 96 ILE A N 1
ATOM 756 C CA . ILE A 1 96 ? 5.098 7.233 -7.982 1.00 88.44 96 ILE A CA 1
ATOM 757 C C . ILE A 1 96 ? 4.017 6.948 -9.034 1.00 88.44 96 ILE A C 1
ATOM 759 O O . ILE A 1 96 ? 4.218 6.110 -9.907 1.00 88.44 96 ILE A O 1
ATOM 763 N N . ASN A 1 97 ? 2.917 7.708 -9.035 1.00 89.19 97 ASN A N 1
ATOM 764 C CA . ASN A 1 97 ? 1.869 7.575 -10.049 1.00 89.19 97 ASN A CA 1
ATOM 765 C C . ASN A 1 97 ? 2.395 7.891 -11.452 1.00 89.19 97 ASN A C 1
ATOM 767 O O . ASN A 1 97 ? 2.084 7.174 -12.396 1.00 89.19 97 ASN A O 1
ATOM 771 N N . ALA A 1 98 ? 3.214 8.937 -11.598 1.00 86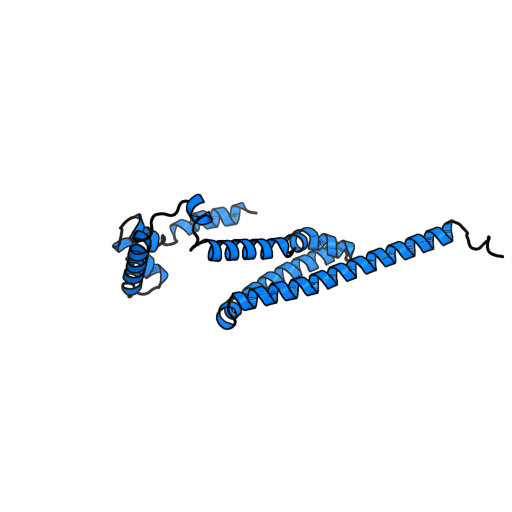.31 98 ALA A N 1
ATOM 772 C CA . ALA A 1 98 ? 3.801 9.283 -12.887 1.00 86.31 98 ALA A CA 1
ATOM 773 C C . ALA A 1 98 ? 4.736 8.168 -13.378 1.00 86.31 98 ALA A C 1
ATOM 775 O O . ALA A 1 98 ? 4.671 7.794 -14.546 1.00 86.31 98 ALA A O 1
ATOM 776 N N . VAL A 1 99 ? 5.538 7.581 -12.482 1.00 86.44 99 VAL A N 1
ATOM 777 C CA . VAL A 1 99 ? 6.371 6.415 -12.809 1.00 86.44 99 VAL A CA 1
ATOM 778 C C . VAL A 1 99 ? 5.502 5.241 -13.259 1.00 86.44 99 VAL A C 1
ATOM 780 O O . VAL A 1 99 ? 5.781 4.662 -14.303 1.00 86.44 99 VAL A O 1
ATOM 783 N N . PHE A 1 100 ? 4.421 4.916 -12.547 1.00 88.00 100 PHE A N 1
ATOM 784 C CA . PHE A 1 100 ? 3.538 3.814 -12.939 1.00 88.00 100 PHE A CA 1
ATOM 785 C C . PHE A 1 100 ? 2.884 4.036 -14.304 1.00 88.00 100 PHE A C 1
ATOM 787 O O . PHE A 1 100 ? 3.005 3.173 -15.174 1.00 88.00 100 PHE A O 1
ATOM 794 N N . TYR A 1 101 ? 2.247 5.191 -14.513 1.00 89.56 101 TYR A N 1
ATOM 795 C CA . TYR A 1 101 ? 1.503 5.474 -15.743 1.00 89.56 101 TYR A CA 1
ATOM 796 C C . TYR A 1 101 ? 2.403 5.676 -16.962 1.00 89.56 101 TYR A C 1
ATOM 798 O O . TYR A 1 101 ? 2.041 5.254 -18.058 1.00 89.56 101 TYR A O 1
ATOM 806 N N . TYR A 1 102 ? 3.573 6.293 -16.783 1.00 89.31 102 TYR A N 1
ATOM 807 C CA . TYR A 1 102 ? 4.451 6.663 -17.893 1.00 89.31 102 TYR A CA 1
ATOM 808 C C . TYR A 1 102 ? 5.705 5.794 -18.010 1.00 89.31 102 TYR A C 1
ATOM 810 O O . TYR A 1 102 ? 6.514 6.052 -18.895 1.00 89.31 102 TYR A O 1
ATOM 818 N N . SER A 1 103 ? 5.887 4.756 -17.183 1.00 89.31 103 SER A N 1
ATOM 819 C CA . SER A 1 103 ? 7.080 3.886 -17.220 1.00 89.31 103 SER A CA 1
ATOM 820 C C . SER A 1 103 ? 7.404 3.366 -18.620 1.00 89.31 103 SER A C 1
ATOM 822 O O . SER A 1 103 ? 8.532 3.524 -19.082 1.00 89.31 103 SER A O 1
ATOM 824 N N . THR A 1 104 ? 6.423 2.795 -19.326 1.00 91.56 104 THR A N 1
ATOM 825 C CA . THR A 1 104 ? 6.647 2.249 -20.672 1.00 91.56 104 THR A CA 1
ATOM 826 C C . THR A 1 104 ? 7.062 3.355 -21.635 1.00 91.56 104 THR A C 1
ATOM 828 O O . THR A 1 104 ? 8.054 3.203 -22.338 1.00 91.56 104 THR A O 1
ATOM 831 N N . SER A 1 105 ? 6.375 4.501 -21.604 1.00 88.44 105 SER A N 1
ATOM 832 C CA . SER A 1 105 ? 6.704 5.668 -22.430 1.00 88.44 105 SER A CA 1
ATOM 833 C C . SER A 1 105 ? 8.076 6.265 -22.104 1.00 88.44 105 SER A C 1
ATOM 835 O O . SER A 1 105 ? 8.770 6.730 -23.005 1.00 88.44 105 SER A O 1
ATOM 837 N N . LEU A 1 106 ? 8.499 6.249 -20.837 1.00 87.00 106 LEU A N 1
ATOM 838 C CA . LEU A 1 106 ? 9.828 6.693 -20.412 1.00 87.00 106 LEU A CA 1
ATOM 839 C C . LEU A 1 106 ? 10.914 5.753 -20.941 1.00 87.00 106 LEU A C 1
ATOM 841 O O . LEU A 1 106 ? 11.951 6.218 -21.421 1.00 87.00 106 LEU A O 1
ATOM 845 N N . PHE A 1 107 ? 10.673 4.442 -20.902 1.00 88.75 107 PHE A N 1
ATOM 846 C CA . PHE A 1 107 ? 11.605 3.455 -21.436 1.00 88.75 107 PHE A CA 1
ATOM 847 C C . PHE A 1 107 ? 11.693 3.502 -22.962 1.00 88.75 107 PHE A C 1
ATOM 849 O O . PHE A 1 107 ? 12.807 3.544 -23.490 1.00 88.75 107 PHE A O 1
ATOM 856 N N . THR A 1 108 ? 10.568 3.594 -23.677 1.00 89.94 108 THR A N 1
ATOM 857 C CA . THR A 1 108 ? 10.586 3.748 -25.142 1.00 89.94 108 THR A CA 1
ATOM 858 C C . THR A 1 108 ? 11.264 5.052 -25.548 1.00 89.94 108 THR A C 1
ATOM 860 O O . THR A 1 108 ? 12.159 5.054 -26.391 1.00 89.94 108 THR A O 1
ATOM 863 N N . SER A 1 109 ? 10.955 6.155 -24.858 1.00 84.44 109 SER A N 1
ATOM 864 C CA . SER A 1 109 ? 11.628 7.442 -25.075 1.00 84.44 109 SER A CA 1
ATOM 865 C C . SER A 1 109 ? 13.125 7.359 -24.803 1.00 84.44 109 SER A C 1
ATOM 867 O O . SER A 1 109 ? 13.894 8.089 -25.420 1.00 84.44 109 SER A O 1
ATOM 869 N N . SER A 1 110 ? 13.572 6.469 -23.914 1.00 81.94 110 SER A N 1
ATOM 870 C CA . SER A 1 110 ? 14.990 6.235 -23.616 1.00 81.94 110 SER A CA 1
ATOM 871 C C . SER A 1 110 ? 15.726 5.443 -24.703 1.00 81.94 110 SER A C 1
ATOM 873 O O . SER A 1 110 ? 16.954 5.439 -24.690 1.00 81.94 110 SER A O 1
ATOM 875 N N . GLY A 1 111 ? 15.014 4.886 -25.688 1.00 82.31 111 GLY A N 1
ATOM 876 C CA . GLY A 1 111 ? 15.581 4.142 -26.817 1.00 82.31 111 GLY A CA 1
ATOM 877 C C . GLY A 1 111 ? 15.314 2.636 -26.778 1.00 82.31 111 GLY A C 1
ATOM 878 O O . GLY A 1 111 ? 15.851 1.915 -27.615 1.00 82.31 111 GLY A O 1
ATOM 879 N N . LEU A 1 112 ? 14.508 2.149 -25.825 1.00 88.69 112 LEU A N 1
ATOM 880 C CA . LEU A 1 112 ? 14.062 0.755 -25.820 1.00 88.69 112 LEU A CA 1
ATOM 881 C C . LEU A 1 112 ? 12.994 0.537 -26.897 1.00 88.69 112 LEU A C 1
ATOM 883 O O . LEU A 1 112 ? 12.176 1.413 -27.171 1.00 88.69 112 LEU A O 1
ATOM 887 N N . THR A 1 113 ? 12.975 -0.660 -27.478 1.00 92.06 113 THR A N 1
ATOM 888 C CA . THR A 1 113 ? 11.858 -1.099 -28.327 1.00 92.06 113 THR A CA 1
ATOM 889 C C . THR A 1 113 ? 10.587 -1.254 -27.491 1.00 92.06 113 THR A C 1
ATOM 891 O O . THR A 1 113 ? 10.674 -1.574 -26.306 1.00 92.06 113 THR A O 1
ATOM 894 N N . ASP A 1 114 ? 9.407 -1.107 -28.096 1.00 90.56 114 ASP A N 1
ATOM 895 C CA . ASP A 1 114 ? 8.120 -1.234 -27.391 1.00 90.56 114 ASP A CA 1
ATOM 896 C C . ASP A 1 114 ? 7.997 -2.532 -26.584 1.00 90.56 114 ASP A C 1
ATOM 898 O O . ASP A 1 114 ? 7.550 -2.516 -25.438 1.00 90.56 114 ASP A O 1
ATOM 902 N N . GLU A 1 115 ? 8.442 -3.657 -27.146 1.00 92.31 115 GLU A N 1
ATOM 903 C CA . GLU A 1 115 ? 8.422 -4.949 -26.456 1.00 92.31 115 GLU A CA 1
ATOM 904 C C . GLU A 1 115 ? 9.356 -4.955 -25.239 1.00 92.31 115 GLU A C 1
ATOM 906 O O . GLU A 1 115 ? 8.936 -5.299 -24.134 1.00 92.31 115 GLU A O 1
ATOM 911 N N . SER A 1 116 ? 10.602 -4.495 -25.393 1.00 91.25 116 SER A N 1
ATOM 912 C CA . SER A 1 116 ? 11.547 -4.432 -24.267 1.00 91.25 116 SER A CA 1
ATOM 913 C C . SER A 1 116 ? 11.120 -3.430 -23.187 1.00 91.25 116 SER A C 1
ATOM 915 O O . SER A 1 116 ? 11.298 -3.700 -22.000 1.00 91.25 116 SER A O 1
ATOM 917 N N . ALA A 1 117 ? 10.484 -2.318 -23.565 1.00 92.31 117 ALA A N 1
ATOM 918 C CA . ALA A 1 117 ? 9.939 -1.334 -22.636 1.00 92.31 117 ALA A CA 1
ATOM 919 C C . ALA A 1 117 ? 8.773 -1.898 -21.808 1.00 92.31 117 ALA A C 1
ATOM 921 O O . ALA A 1 117 ? 8.713 -1.663 -20.600 1.00 92.31 117 ALA A O 1
ATOM 922 N N . LYS A 1 118 ? 7.881 -2.694 -22.417 1.00 92.50 118 LYS A N 1
ATOM 923 C CA . LYS A 1 118 ? 6.817 -3.409 -21.688 1.00 92.50 118 LYS A CA 1
ATOM 924 C C . LYS A 1 118 ? 7.400 -4.407 -20.686 1.00 92.50 118 LYS A C 1
ATOM 926 O O . LYS A 1 118 ? 6.951 -4.442 -19.540 1.00 92.50 118 LYS A O 1
ATOM 931 N N . PHE A 1 119 ? 8.419 -5.179 -21.079 1.00 93.81 119 PHE A N 1
ATOM 932 C CA . PHE A 1 119 ? 9.110 -6.093 -20.160 1.00 93.81 119 PHE A CA 1
ATOM 933 C C . PHE A 1 119 ? 9.800 -5.346 -19.012 1.00 93.81 119 PHE A C 1
ATOM 935 O O . PHE A 1 119 ? 9.706 -5.777 -17.863 1.00 93.81 119 PHE A O 1
ATOM 942 N N . ALA A 1 120 ? 10.422 -4.196 -19.282 1.00 91.88 120 ALA A N 1
ATOM 943 C CA . ALA A 1 120 ? 11.006 -3.348 -18.245 1.00 91.88 120 ALA A CA 1
ATOM 944 C C . ALA A 1 120 ? 9.940 -2.816 -17.266 1.00 91.88 120 ALA A C 1
ATOM 946 O O . ALA A 1 120 ? 10.127 -2.895 -16.051 1.00 91.88 120 ALA A O 1
ATOM 947 N N . THR A 1 121 ? 8.786 -2.356 -17.765 1.00 93.00 121 THR A N 1
ATOM 948 C CA . THR A 1 121 ? 7.640 -1.962 -16.924 1.00 93.00 121 THR A CA 1
ATOM 949 C C . THR A 1 121 ? 7.115 -3.127 -16.081 1.00 93.00 121 THR A C 1
ATOM 951 O O . THR A 1 121 ? 6.833 -2.951 -14.896 1.00 93.00 121 THR A O 1
ATOM 954 N N . MET A 1 122 ? 7.027 -4.334 -16.644 1.00 93.94 122 MET A N 1
ATOM 955 C CA . MET A 1 122 ? 6.662 -5.531 -15.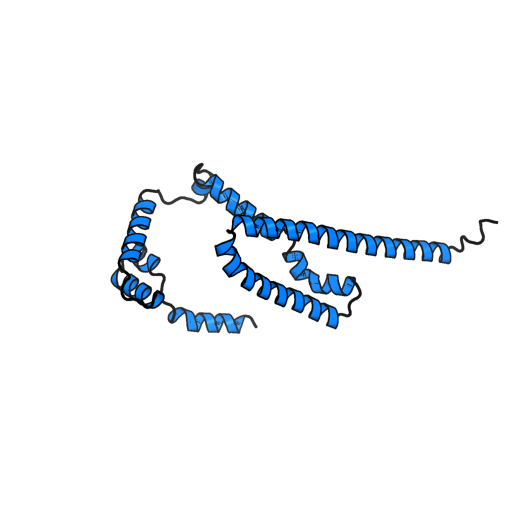879 1.00 93.94 122 MET A CA 1
ATOM 956 C C . MET A 1 122 ? 7.682 -5.821 -14.768 1.00 93.94 122 MET A C 1
ATOM 958 O O . MET A 1 122 ? 7.295 -6.159 -13.649 1.00 93.94 122 MET A O 1
ATOM 962 N N . GLY A 1 123 ? 8.972 -5.609 -15.046 1.00 94.19 123 GLY A N 1
ATOM 963 C CA . GLY A 1 123 ? 10.049 -5.677 -14.060 1.00 94.19 123 GLY A CA 1
ATOM 964 C C . GLY A 1 123 ? 9.860 -4.703 -12.895 1.00 94.19 123 GLY A C 1
ATOM 965 O O . GLY A 1 123 ? 10.016 -5.109 -11.745 1.00 94.19 123 GLY A O 1
ATOM 966 N N . ILE A 1 124 ? 9.437 -3.458 -13.156 1.00 92.50 124 ILE A N 1
ATOM 967 C CA . ILE A 1 124 ? 9.066 -2.501 -12.092 1.00 92.50 124 ILE A CA 1
ATOM 968 C C . ILE A 1 124 ? 7.960 -3.090 -11.207 1.00 92.50 124 ILE A C 1
ATOM 970 O O . ILE A 1 124 ? 8.060 -3.031 -9.982 1.00 92.50 124 ILE A O 1
ATOM 974 N N . GLY A 1 125 ? 6.930 -3.691 -11.809 1.00 92.94 125 GLY A N 1
ATOM 975 C CA . GLY A 1 125 ? 5.845 -4.344 -11.071 1.00 92.94 125 GLY A CA 1
ATOM 976 C C . GLY A 1 125 ? 6.335 -5.496 -10.188 1.00 92.94 125 GLY A C 1
ATOM 977 O O . GLY A 1 125 ? 5.965 -5.579 -9.017 1.00 92.94 125 GLY A O 1
ATOM 978 N N . ALA A 1 126 ? 7.219 -6.346 -10.713 1.00 95.81 126 ALA A N 1
ATOM 979 C CA . ALA A 1 126 ? 7.817 -7.442 -9.952 1.00 95.81 126 ALA A CA 1
ATOM 980 C C . ALA A 1 126 ? 8.673 -6.933 -8.778 1.00 95.81 126 ALA A C 1
ATOM 982 O O . ALA A 1 126 ? 8.552 -7.442 -7.662 1.00 95.81 126 ALA A O 1
ATOM 983 N N . ILE A 1 127 ? 9.485 -5.893 -9.002 1.00 94.81 127 ILE A N 1
ATOM 984 C CA . ILE A 1 127 ? 10.281 -5.246 -7.949 1.00 94.81 127 ILE A CA 1
ATOM 985 C C . ILE A 1 127 ? 9.366 -4.629 -6.892 1.00 94.81 127 ILE A C 1
ATOM 987 O O . ILE A 1 127 ? 9.652 -4.778 -5.707 1.00 94.81 127 ILE A O 1
ATOM 991 N N . MET A 1 128 ? 8.258 -3.987 -7.282 1.00 93.50 128 MET A N 1
ATOM 992 C CA . MET A 1 128 ? 7.292 -3.443 -6.326 1.00 93.50 128 MET A CA 1
ATOM 993 C C . MET A 1 128 ? 6.766 -4.545 -5.407 1.00 93.50 128 MET A C 1
ATOM 995 O O . MET A 1 128 ? 6.868 -4.406 -4.193 1.00 93.50 128 MET A O 1
ATOM 999 N N . VAL A 1 129 ? 6.271 -5.653 -5.967 1.00 95.81 129 VAL A N 1
ATOM 1000 C CA . VAL A 1 129 ? 5.756 -6.783 -5.175 1.00 95.81 129 VAL A CA 1
ATOM 1001 C C . VAL A 1 129 ? 6.842 -7.344 -4.257 1.00 95.81 129 VAL A C 1
ATOM 1003 O O . VAL A 1 129 ? 6.603 -7.523 -3.063 1.00 95.81 129 VAL A O 1
ATOM 1006 N N . GLY A 1 130 ? 8.051 -7.565 -4.782 1.00 97.19 130 GLY A N 1
ATOM 1007 C CA . GLY A 1 130 ? 9.181 -8.053 -3.992 1.00 97.19 130 GLY A CA 1
ATOM 1008 C C . GLY A 1 130 ? 9.535 -7.116 -2.835 1.00 97.19 130 GLY A C 1
ATOM 1009 O O . GLY A 1 130 ? 9.645 -7.555 -1.692 1.00 97.19 130 GLY A O 1
ATOM 1010 N N . MET A 1 131 ? 9.634 -5.813 -3.099 1.00 94.25 131 MET A N 1
ATOM 1011 C CA . MET A 1 131 ? 9.926 -4.812 -2.073 1.00 94.25 131 MET A CA 1
ATOM 1012 C C . MET A 1 131 ? 8.789 -4.659 -1.064 1.00 94.25 131 MET A C 1
ATOM 1014 O O . MET A 1 131 ? 9.068 -4.464 0.117 1.00 94.25 131 MET A O 1
ATOM 1018 N N . THR A 1 132 ? 7.523 -4.794 -1.471 1.00 94.31 132 THR A N 1
ATOM 1019 C CA . THR A 1 132 ? 6.385 -4.831 -0.539 1.00 94.31 132 THR A CA 1
ATOM 1020 C C . THR A 1 132 ? 6.505 -6.012 0.420 1.00 94.31 132 THR A C 1
ATOM 1022 O O . THR A 1 132 ? 6.375 -5.819 1.628 1.00 94.31 132 THR A O 1
ATOM 1025 N N . LEU A 1 133 ? 6.833 -7.207 -0.082 1.00 96.12 133 LEU A N 1
ATOM 1026 C CA . LEU A 1 133 ? 7.033 -8.391 0.761 1.00 96.12 133 LEU A CA 1
ATOM 1027 C C . LEU A 1 133 ? 8.213 -8.226 1.724 1.00 96.12 133 LEU A C 1
ATOM 1029 O O . LEU A 1 133 ? 8.098 -8.609 2.883 1.00 96.12 133 LEU A O 1
ATOM 1033 N N . VAL A 1 134 ? 9.316 -7.616 1.280 1.00 94.94 134 VAL A N 1
ATOM 1034 C CA . VAL A 1 134 ? 10.463 -7.279 2.146 1.00 94.94 134 VAL A CA 1
ATOM 1035 C C . VAL A 1 134 ? 10.100 -6.209 3.182 1.00 94.94 134 VAL A C 1
ATOM 1037 O O . VAL A 1 134 ? 10.571 -6.264 4.318 1.00 94.94 134 VAL A O 1
ATOM 1040 N N . SER A 1 135 ? 9.244 -5.250 2.825 1.00 93.69 135 SER A N 1
ATOM 1041 C CA . SER A 1 135 ? 8.852 -4.156 3.720 1.00 93.69 135 SER A CA 1
ATOM 1042 C C . SER A 1 135 ? 8.021 -4.640 4.904 1.00 93.69 135 SER A C 1
ATOM 1044 O O . SER A 1 135 ? 8.142 -4.058 5.976 1.00 93.69 135 SER A O 1
ATOM 1046 N N . LEU A 1 136 ? 7.223 -5.705 4.747 1.00 93.06 136 LEU A N 1
ATOM 1047 C CA . LEU A 1 136 ? 6.374 -6.242 5.818 1.00 93.06 136 LEU A CA 1
ATOM 1048 C C . LEU A 1 136 ? 7.171 -6.616 7.087 1.00 93.06 136 LEU A C 1
ATOM 1050 O O . LEU A 1 136 ? 6.954 -5.977 8.114 1.00 93.06 136 LEU A O 1
ATOM 1054 N N . PRO A 1 137 ? 8.137 -7.559 7.055 1.00 94.31 137 PRO A N 1
ATOM 1055 C CA . PRO A 1 137 ? 8.912 -7.910 8.246 1.00 94.31 137 PRO A CA 1
ATOM 1056 C C . PRO A 1 137 ? 9.867 -6.794 8.681 1.00 94.31 137 PRO A C 1
ATOM 1058 O O . PRO A 1 137 ? 10.246 -6.716 9.851 1.00 94.31 137 PRO A O 1
ATOM 1061 N N . LEU A 1 138 ? 10.299 -5.936 7.752 1.00 93.19 138 LEU A N 1
ATOM 1062 C CA . LEU A 1 138 ? 11.200 -4.834 8.069 1.00 93.19 138 LEU A CA 1
ATOM 1063 C C . LEU A 1 138 ? 10.479 -3.737 8.860 1.00 93.19 138 LEU A C 1
ATOM 1065 O O . LEU A 1 138 ? 11.056 -3.183 9.793 1.00 93.19 138 LEU A O 1
ATOM 1069 N N . MET A 1 139 ? 9.208 -3.480 8.544 1.00 93.88 139 MET A N 1
ATOM 1070 C CA . MET A 1 139 ? 8.366 -2.508 9.239 1.00 93.88 139 MET A CA 1
ATOM 1071 C C . MET A 1 139 ? 8.270 -2.801 10.739 1.00 93.88 139 MET A C 1
ATOM 1073 O O . MET A 1 139 ? 8.380 -1.868 11.539 1.00 93.88 139 MET A O 1
ATOM 1077 N N . ASP A 1 140 ? 8.138 -4.075 11.110 1.00 92.94 140 ASP A N 1
ATOM 1078 C CA . ASP A 1 140 ? 8.046 -4.498 12.511 1.00 92.94 140 ASP A CA 1
ATOM 1079 C C . ASP A 1 140 ? 9.393 -4.384 13.244 1.00 92.94 140 ASP A C 1
ATOM 1081 O O . ASP A 1 140 ? 9.426 -4.149 14.449 1.00 92.94 140 ASP A O 1
ATOM 1085 N N . ARG A 1 141 ? 10.519 -4.495 12.524 1.00 92.62 141 ARG A N 1
ATOM 1086 C CA . ARG A 1 141 ? 11.872 -4.438 13.1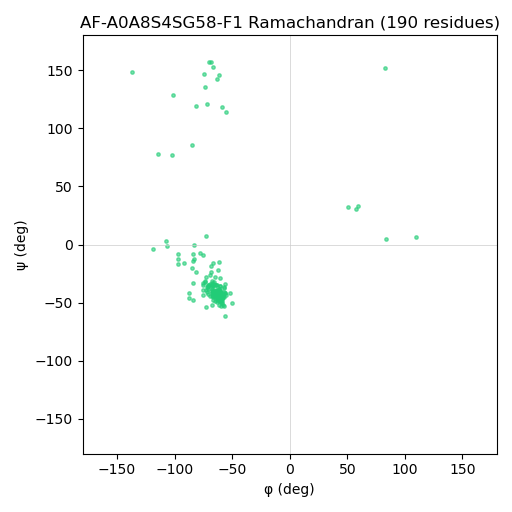09 1.00 92.62 141 ARG A CA 1
ATOM 1087 C C . ARG A 1 141 ? 12.441 -3.026 13.224 1.00 92.62 141 ARG A C 1
ATOM 1089 O O . ARG A 1 141 ? 13.031 -2.689 14.244 1.00 92.62 141 ARG A O 1
ATOM 1096 N N . THR A 1 142 ? 12.328 -2.211 12.176 1.00 90.31 142 THR A N 1
ATOM 1097 C CA . THR A 1 142 ? 12.959 -0.874 12.113 1.00 90.31 142 THR A CA 1
ATOM 1098 C C . THR A 1 142 ? 12.014 0.261 12.501 1.00 90.31 142 THR A C 1
ATOM 1100 O O . THR A 1 142 ? 12.449 1.402 12.684 1.00 90.31 142 THR A O 1
ATOM 1103 N N . GLY A 1 143 ? 10.717 -0.035 12.596 1.00 91.00 143 GLY A N 1
ATOM 1104 C CA . GLY A 1 143 ? 9.667 0.936 12.858 1.00 91.00 143 GLY A CA 1
ATOM 1105 C C . GLY A 1 143 ? 9.193 1.681 11.605 1.00 91.00 143 GLY A C 1
ATOM 1106 O O . GLY A 1 143 ? 9.934 1.915 10.645 1.00 91.00 143 GLY A O 1
ATOM 1107 N N . ARG A 1 144 ? 7.923 2.100 11.641 1.00 92.00 144 ARG A N 1
ATOM 1108 C CA . ARG A 1 144 ? 7.197 2.709 10.510 1.00 92.00 144 ARG A CA 1
ATOM 1109 C C . ARG A 1 144 ? 7.777 4.053 10.058 1.00 92.00 144 ARG A C 1
ATOM 1111 O O . ARG A 1 144 ? 7.932 4.288 8.864 1.00 92.00 144 ARG A O 1
ATOM 1118 N N . ARG A 1 145 ? 8.125 4.935 11.004 1.00 91.69 145 ARG A N 1
ATOM 1119 C CA . ARG A 1 145 ? 8.659 6.281 10.708 1.00 91.69 145 ARG A CA 1
ATOM 1120 C C . ARG A 1 145 ? 9.991 6.210 9.964 1.00 91.69 145 ARG A C 1
ATOM 1122 O O . ARG A 1 145 ? 10.188 6.920 8.984 1.00 91.69 145 ARG A O 1
ATOM 1129 N N . THR A 1 146 ? 10.887 5.358 10.446 1.00 92.06 146 THR A N 1
ATOM 1130 C CA . THR A 1 146 ? 12.220 5.155 9.882 1.00 92.06 146 THR A CA 1
ATOM 1131 C C . THR A 1 146 ? 12.121 4.658 8.445 1.00 92.06 146 THR A C 1
ATOM 1133 O O . THR A 1 146 ? 12.720 5.248 7.550 1.00 92.06 146 THR A O 1
ATOM 1136 N N . LEU A 1 147 ? 11.292 3.635 8.211 1.00 92.88 147 LEU A N 1
ATOM 1137 C CA . LEU A 1 147 ? 11.095 3.057 6.883 1.00 92.88 147 LEU A CA 1
ATOM 1138 C C . LEU A 1 147 ? 10.522 4.080 5.887 1.00 92.88 147 LEU A C 1
ATOM 1140 O O . LEU A 1 147 ? 11.008 4.176 4.761 1.00 92.88 147 LEU A O 1
ATOM 1144 N N . HIS A 1 148 ? 9.557 4.900 6.320 1.00 93.31 148 HIS A N 1
ATOM 1145 C CA . HIS A 1 148 ? 8.976 5.960 5.487 1.00 93.31 148 HIS A CA 1
ATOM 1146 C C . HIS A 1 148 ? 10.003 7.031 5.095 1.00 93.31 148 HIS A C 1
ATOM 1148 O O . HIS A 1 148 ? 10.078 7.425 3.933 1.00 93.31 148 HIS A O 1
ATOM 1154 N N . LEU A 1 149 ? 10.831 7.481 6.045 1.00 93.38 149 LEU A N 1
ATOM 1155 C CA . LEU A 1 149 ? 11.863 8.493 5.790 1.00 93.38 149 LEU A CA 1
ATOM 1156 C C . LEU A 1 149 ? 12.959 7.982 4.848 1.00 93.38 149 LEU A C 1
ATOM 1158 O O . LEU A 1 149 ? 13.352 8.707 3.934 1.00 93.38 149 LEU A O 1
ATOM 1162 N N . TYR A 1 150 ? 13.418 6.739 5.023 1.00 94.31 150 TYR A N 1
ATOM 1163 C CA . TYR A 1 150 ? 14.374 6.128 4.095 1.00 94.31 150 TYR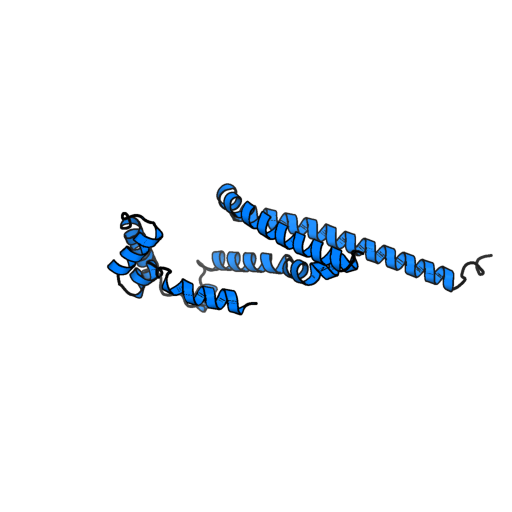 A CA 1
ATOM 1164 C C . TYR A 1 150 ? 13.782 5.956 2.695 1.00 94.31 150 TYR A C 1
ATOM 1166 O O . TYR A 1 150 ? 14.469 6.237 1.712 1.00 94.31 150 TYR A O 1
ATOM 1174 N N . GLY A 1 151 ? 12.508 5.560 2.598 1.00 93.38 151 GLY A N 1
ATOM 1175 C CA . GLY A 1 151 ? 11.789 5.482 1.328 1.00 93.38 151 GLY A CA 1
ATOM 1176 C C . GLY A 1 151 ? 11.767 6.827 0.601 1.00 93.38 151 GLY A C 1
ATOM 1177 O O . GLY A 1 151 ? 12.230 6.917 -0.535 1.00 93.38 151 GLY A O 1
ATOM 1178 N N . LEU A 1 152 ? 11.324 7.893 1.277 1.00 92.88 152 LEU A N 1
ATOM 1179 C CA . LEU A 1 152 ? 11.308 9.246 0.707 1.00 92.88 152 LEU A CA 1
ATOM 1180 C C . LEU A 1 152 ? 12.709 9.737 0.317 1.00 92.88 152 LEU A C 1
ATOM 1182 O O . LEU A 1 152 ? 12.875 10.318 -0.755 1.00 92.88 152 LEU A O 1
ATOM 1186 N N . GLY A 1 153 ? 13.722 9.475 1.148 1.00 94.25 153 GLY A N 1
ATOM 1187 C CA . GLY A 1 153 ? 15.112 9.825 0.849 1.00 94.25 153 GLY A CA 1
ATOM 1188 C C . GLY A 1 153 ? 15.640 9.120 -0.403 1.00 94.25 153 GLY A C 1
ATOM 1189 O O . GLY A 1 153 ? 16.221 9.763 -1.276 1.00 94.25 153 GLY A O 1
ATOM 1190 N N . GLY A 1 154 ? 15.375 7.818 -0.538 1.00 93.50 154 GLY A N 1
ATOM 1191 C CA . GLY A 1 154 ? 15.726 7.055 -1.735 1.00 93.50 154 GLY A CA 1
ATOM 1192 C C . GLY A 1 154 ? 15.023 7.589 -2.982 1.00 93.50 154 GLY A C 1
ATOM 1193 O O . GLY A 1 154 ? 15.671 7.839 -3.998 1.00 93.50 154 GLY A O 1
ATOM 1194 N N . MET A 1 155 ? 13.714 7.840 -2.897 1.00 92.94 155 MET A N 1
ATOM 1195 C CA . MET A 1 155 ? 12.937 8.396 -4.010 1.00 92.94 155 MET A CA 1
ATOM 1196 C C . MET A 1 155 ? 13.455 9.768 -4.450 1.00 92.94 155 MET A C 1
ATOM 1198 O O . MET A 1 155 ? 13.570 10.015 -5.649 1.00 92.94 155 MET A O 1
ATOM 1202 N N . PHE A 1 156 ? 13.821 10.636 -3.506 1.00 92.56 156 PHE A N 1
ATOM 1203 C CA . PHE A 1 156 ? 14.411 11.938 -3.808 1.00 92.56 156 PHE A CA 1
ATOM 1204 C C . PHE A 1 156 ? 15.712 11.799 -4.613 1.00 92.56 156 PHE A C 1
ATOM 1206 O O . PHE A 1 156 ? 15.859 12.420 -5.666 1.00 92.56 156 PHE A O 1
ATOM 1213 N N . ILE A 1 157 ? 16.619 10.925 -4.169 1.00 94.62 157 ILE A N 1
ATOM 1214 C CA . ILE A 1 157 ? 17.900 10.670 -4.843 1.00 94.62 157 ILE A CA 1
ATOM 1215 C C . ILE A 1 157 ? 17.677 10.123 -6.262 1.00 94.62 157 ILE A C 1
ATOM 1217 O O . ILE A 1 157 ? 18.247 10.638 -7.225 1.00 94.62 157 ILE A O 1
ATOM 1221 N N . PHE A 1 158 ? 16.822 9.110 -6.425 1.00 91.38 158 PHE A N 1
ATOM 1222 C CA . PHE A 1 158 ? 16.552 8.529 -7.745 1.00 91.38 158 PHE A CA 1
ATOM 1223 C C . PHE A 1 158 ? 15.811 9.487 -8.682 1.00 91.38 158 PHE A C 1
ATOM 1225 O O . PHE A 1 158 ? 16.079 9.490 -9.883 1.00 91.38 158 PHE A O 1
ATOM 1232 N N . SER A 1 159 ? 14.943 10.350 -8.155 1.00 89.00 159 SER A N 1
ATOM 1233 C CA . SER A 1 159 ? 14.279 11.390 -8.948 1.00 89.00 159 SER A CA 1
ATOM 1234 C C . SER A 1 159 ? 15.282 12.403 -9.515 1.00 89.00 159 SER A C 1
ATOM 1236 O O . SER A 1 159 ? 15.195 12.773 -10.691 1.00 89.00 159 SER A O 1
ATOM 1238 N N . ILE A 1 160 ? 16.305 12.776 -8.735 1.00 91.62 160 ILE A N 1
ATOM 1239 C CA . ILE A 1 160 ? 17.423 13.595 -9.229 1.00 91.62 160 ILE A CA 1
ATOM 1240 C C . ILE A 1 160 ? 18.154 12.869 -10.363 1.00 91.62 160 ILE A C 1
ATOM 1242 O O . ILE A 1 160 ? 18.385 13.466 -11.415 1.00 91.62 160 ILE A O 1
ATOM 1246 N N . PHE A 1 161 ? 18.463 11.578 -10.203 1.00 90.69 161 PHE A N 1
ATOM 1247 C CA . PHE A 1 161 ? 19.123 10.797 -11.256 1.00 90.69 161 PHE A CA 1
ATOM 1248 C C . PHE A 1 161 ? 18.311 10.729 -12.554 1.00 90.69 161 PHE A C 1
ATOM 1250 O O . PHE A 1 161 ? 18.872 10.922 -13.637 1.00 90.69 161 PHE A O 1
ATOM 1257 N N . ILE A 1 162 ? 16.999 10.496 -12.463 1.00 87.06 162 ILE A N 1
ATOM 1258 C CA . ILE A 1 162 ? 16.104 10.482 -13.630 1.00 87.06 162 ILE A CA 1
ATOM 1259 C C . ILE A 1 162 ? 16.093 11.858 -14.303 1.00 87.06 162 ILE A C 1
ATOM 1261 O O . ILE A 1 162 ? 16.245 11.951 -15.521 1.00 87.06 162 ILE A O 1
ATOM 1265 N N . THR A 1 163 ? 15.986 12.929 -13.514 1.00 87.88 163 THR A N 1
ATOM 1266 C CA . THR A 1 163 ? 15.964 14.309 -14.019 1.00 87.88 163 THR A CA 1
ATOM 1267 C C . THR A 1 163 ? 17.262 14.665 -14.744 1.00 87.88 163 THR A C 1
ATOM 1269 O O . THR A 1 163 ? 17.222 15.184 -15.860 1.00 87.88 163 THR A O 1
ATOM 1272 N N . ILE A 1 164 ? 18.418 14.338 -14.159 1.00 89.38 164 ILE A N 1
ATOM 1273 C CA . ILE A 1 164 ? 19.731 14.559 -14.782 1.00 89.38 164 ILE A CA 1
ATOM 1274 C C . ILE A 1 164 ? 19.852 13.753 -16.079 1.00 89.38 164 ILE A C 1
ATOM 1276 O O . ILE A 1 164 ? 20.273 14.293 -17.102 1.00 89.38 164 ILE A O 1
ATOM 1280 N N . SER A 1 165 ? 19.440 12.483 -16.068 1.00 85.06 165 SER A N 1
ATOM 1281 C CA . SER A 1 165 ? 19.486 11.619 -17.255 1.00 85.06 165 SER A CA 1
ATOM 1282 C C . SER A 1 165 ? 18.637 12.184 -18.397 1.00 85.06 165 SER A C 1
ATOM 1284 O O . SER A 1 165 ? 19.071 12.213 -19.552 1.00 85.06 165 SER A O 1
ATOM 1286 N N . PHE A 1 166 ? 17.449 12.699 -18.074 1.00 82.00 166 PHE A N 1
ATOM 1287 C CA . PHE A 1 166 ? 16.574 13.351 -19.043 1.00 82.00 166 PHE A CA 1
ATOM 1288 C C . PHE A 1 166 ? 17.183 14.654 -19.581 1.00 82.00 166 PHE A C 1
ATOM 1290 O O . PHE A 1 166 ? 17.180 14.879 -20.792 1.00 82.00 166 PHE A O 1
ATOM 1297 N N . LEU A 1 167 ? 17.778 15.478 -18.712 1.00 84.94 167 LEU A N 1
ATOM 1298 C CA . LEU A 1 167 ? 18.434 16.726 -19.107 1.00 84.94 167 LEU A CA 1
ATOM 1299 C C . LEU A 1 167 ? 19.611 16.483 -20.062 1.00 84.94 167 LEU A C 1
ATOM 1301 O O . LEU A 1 167 ? 19.740 17.184 -21.067 1.00 84.94 167 LEU A O 1
ATOM 1305 N N . ILE A 1 168 ? 20.437 15.466 -19.792 1.00 83.38 168 ILE A N 1
ATOM 1306 C CA . ILE A 1 168 ? 21.546 15.073 -20.675 1.00 83.38 168 ILE A CA 1
ATOM 1307 C C . ILE A 1 168 ? 21.011 14.671 -22.050 1.00 83.38 168 ILE A C 1
ATOM 1309 O O . ILE A 1 168 ? 21.533 15.127 -23.068 1.00 83.38 168 ILE A O 1
ATOM 1313 N N . LYS A 1 169 ? 19.940 13.870 -22.099 1.00 76.94 169 LYS A N 1
ATOM 1314 C CA . LYS A 1 169 ? 19.313 13.457 -23.361 1.00 76.94 169 LYS A CA 1
ATOM 1315 C C . LYS A 1 169 ? 18.831 14.663 -24.176 1.00 76.94 169 LYS A C 1
ATOM 1317 O O . LYS A 1 169 ? 19.107 14.738 -25.373 1.00 76.94 169 LYS A O 1
ATOM 1322 N N . VAL A 1 170 ? 18.154 15.616 -23.534 1.00 78.50 170 VAL A N 1
ATOM 1323 C CA . VAL A 1 170 ? 17.669 16.850 -24.180 1.00 78.50 170 VAL A CA 1
ATOM 1324 C C . VAL A 1 170 ? 18.834 17.707 -24.681 1.00 78.50 170 VAL A C 1
ATOM 1326 O O . VAL A 1 170 ? 18.798 18.185 -25.814 1.00 78.50 170 VAL A O 1
ATOM 1329 N N . CYS A 1 171 ? 19.888 17.864 -23.877 1.00 74.94 171 CYS A N 1
ATOM 1330 C CA . CYS A 1 171 ? 21.080 18.622 -24.253 1.00 74.94 171 CYS A CA 1
ATOM 1331 C C . CYS A 1 171 ? 21.787 18.008 -25.472 1.00 74.94 171 CYS A C 1
ATOM 1333 O O . CYS A 1 171 ? 22.094 18.722 -26.428 1.00 74.94 171 CYS A O 1
ATOM 1335 N N . LEU A 1 172 ? 21.964 16.681 -25.490 1.00 75.12 172 LEU A N 1
ATOM 1336 C CA . LEU A 1 172 ? 22.540 15.965 -26.630 1.00 75.12 172 LEU A CA 1
ATOM 1337 C C . LEU A 1 172 ? 21.708 16.178 -27.896 1.00 75.12 172 LEU A C 1
ATOM 1339 O O . LEU A 1 172 ? 22.260 16.567 -28.922 1.00 75.12 172 LEU A O 1
ATOM 1343 N N . ILE A 1 173 ? 20.387 15.989 -27.825 1.00 72.56 173 ILE A N 1
ATOM 1344 C CA . ILE A 1 173 ? 19.485 16.212 -28.967 1.00 72.56 173 ILE A CA 1
ATOM 1345 C C . ILE A 1 173 ? 19.605 17.651 -29.483 1.00 72.56 173 ILE A C 1
ATOM 1347 O O . ILE A 1 173 ? 19.726 17.857 -30.691 1.00 72.56 173 ILE A O 1
ATOM 1351 N N . ASN A 1 174 ? 19.633 18.638 -28.585 1.00 74.75 174 ASN A N 1
ATOM 1352 C CA . ASN A 1 174 ? 19.796 20.040 -28.960 1.00 74.75 174 ASN A CA 1
ATOM 1353 C C . ASN A 1 174 ? 21.148 20.288 -29.653 1.00 74.75 174 ASN A C 1
ATOM 1355 O O . ASN A 1 174 ? 21.212 20.964 -30.677 1.00 74.75 174 ASN A O 1
ATOM 1359 N N . GLN A 1 175 ? 22.229 19.681 -29.160 1.00 70.94 175 GLN A N 1
ATOM 1360 C CA . GLN A 1 175 ? 23.555 19.797 -29.766 1.00 70.94 175 GLN A CA 1
ATOM 1361 C C . GLN A 1 175 ? 23.632 19.138 -31.153 1.00 70.94 175 GLN A C 1
ATOM 1363 O O . GLN A 1 175 ? 24.209 19.725 -32.072 1.00 70.94 175 GLN A O 1
ATOM 1368 N N . TYR A 1 176 ? 23.009 17.971 -31.343 1.00 73.38 176 TYR A N 1
ATOM 1369 C CA . TYR A 1 176 ? 22.878 17.341 -32.663 1.00 73.38 176 TYR A CA 1
ATOM 1370 C C . TYR A 1 176 ? 22.046 18.198 -33.623 1.00 73.38 176 TYR A C 1
ATOM 1372 O O . TYR A 1 176 ? 22.428 18.363 -34.782 1.00 73.38 176 TYR A O 1
ATOM 1380 N N . PHE A 1 177 ? 20.950 18.791 -33.148 1.00 71.44 177 PHE A N 1
ATOM 1381 C CA . PHE A 1 177 ? 20.095 19.658 -33.955 1.00 71.44 177 PHE A CA 1
ATOM 1382 C C . PHE A 1 177 ? 20.814 20.948 -34.383 1.00 71.44 177 PHE A C 1
ATOM 1384 O O . PHE A 1 177 ? 20.794 21.304 -35.562 1.00 71.44 177 PHE A O 1
ATOM 1391 N N . ILE A 1 178 ? 21.532 21.604 -33.466 1.00 71.69 178 ILE A N 1
ATOM 1392 C CA . ILE A 1 178 ? 22.372 22.776 -33.769 1.00 71.69 178 ILE A CA 1
ATOM 1393 C C . ILE A 1 178 ? 23.500 22.401 -34.743 1.00 71.69 178 ILE A C 1
ATOM 1395 O O . ILE A 1 178 ? 23.767 23.141 -35.690 1.00 71.69 178 ILE A O 1
ATOM 1399 N N . GLY A 1 179 ? 24.145 21.245 -34.553 1.00 71.06 179 GLY A N 1
ATOM 1400 C CA . GLY A 1 179 ? 25.170 20.732 -35.466 1.00 71.06 179 GLY A CA 1
ATOM 1401 C C . GLY A 1 179 ? 24.630 20.482 -36.877 1.00 71.06 179 GLY A C 1
ATOM 1402 O O . GLY A 1 179 ? 25.253 20.890 -37.857 1.00 71.06 179 GLY A O 1
ATOM 1403 N N . MET A 1 180 ? 23.438 19.894 -36.984 1.00 69.62 180 MET A N 1
ATOM 1404 C CA . MET A 1 180 ? 22.739 19.677 -38.250 1.00 69.62 180 MET A CA 1
ATOM 1405 C C . MET A 1 180 ? 22.343 20.999 -38.920 1.00 69.62 180 MET A C 1
ATOM 1407 O O . MET A 1 180 ? 22.568 21.151 -40.119 1.00 69.62 180 MET A O 1
ATOM 1411 N N . LEU A 1 181 ? 21.836 21.984 -38.169 1.00 70.38 181 LEU A N 1
ATOM 1412 C CA . LEU A 1 181 ? 21.547 23.322 -38.701 1.00 70.38 181 LEU A CA 1
ATOM 1413 C C . LEU A 1 181 ? 22.816 24.011 -39.208 1.00 70.38 181 LEU A C 1
ATOM 1415 O O . LEU A 1 181 ? 22.817 24.568 -40.301 1.00 70.38 181 LEU A O 1
ATOM 1419 N N . LYS A 1 182 ? 23.927 23.923 -38.471 1.00 62.50 182 LYS A N 1
ATOM 1420 C CA . LYS A 1 182 ? 25.210 24.507 -38.888 1.00 62.50 182 LYS A CA 1
ATOM 1421 C C . LYS A 1 182 ? 25.750 23.862 -40.172 1.00 62.50 182 LYS A C 1
ATOM 1423 O O . LYS A 1 182 ? 26.328 24.564 -41.003 1.00 62.50 182 LYS A O 1
ATOM 1428 N N . ASN A 1 183 ? 25.514 22.560 -40.355 1.00 66.19 183 ASN A N 1
ATOM 1429 C CA . ASN A 1 183 ? 25.868 21.828 -41.573 1.00 66.19 183 ASN A CA 1
ATOM 1430 C C . ASN A 1 183 ? 24.917 22.142 -42.745 1.00 66.19 183 ASN A C 1
ATOM 1432 O O . ASN A 1 183 ? 25.369 22.313 -43.873 1.00 66.19 183 ASN A O 1
ATOM 1436 N N . SER A 1 184 ? 23.614 22.282 -42.480 1.00 62.31 184 SER A N 1
ATOM 1437 C CA . SER A 1 184 ? 22.592 22.594 -43.490 1.00 62.31 184 SER A CA 1
ATOM 1438 C C . SER A 1 184 ? 22.638 24.049 -43.969 1.00 62.31 184 SER A C 1
ATOM 1440 O O . SER A 1 184 ? 22.324 24.314 -45.124 1.00 62.31 184 SER A O 1
ATOM 1442 N N . VAL A 1 185 ? 23.028 24.994 -43.108 1.00 61.56 185 VAL A N 1
ATOM 1443 C CA . VAL A 1 185 ? 23.148 26.428 -43.444 1.00 61.56 185 VAL A CA 1
ATOM 1444 C C . VAL A 1 185 ? 24.494 26.739 -44.126 1.00 61.56 185 VAL A C 1
ATOM 1446 O O . VAL A 1 185 ? 24.745 27.870 -44.530 1.00 61.56 185 VAL A O 1
ATOM 1449 N N . GLY A 1 186 ? 25.375 25.748 -44.321 1.00 55.81 186 GLY A N 1
ATOM 1450 C CA . GLY A 1 186 ? 26.610 25.941 -45.087 1.00 55.81 186 GLY A CA 1
ATOM 1451 C C . GLY A 1 186 ? 27.522 27.030 -44.508 1.00 55.81 186 GLY A C 1
ATOM 1452 O O . GLY A 1 186 ? 28.230 27.713 -45.250 1.00 55.81 186 GLY A O 1
ATOM 1453 N N . LEU A 1 187 ? 27.542 27.197 -43.180 1.00 53.38 187 LEU A N 1
ATOM 1454 C CA . LEU A 1 187 ? 28.330 28.240 -42.509 1.00 53.38 187 LEU A CA 1
ATOM 1455 C C . LEU A 1 187 ? 29.849 27.968 -42.511 1.00 53.38 187 LEU A C 1
ATOM 1457 O O . LEU A 1 187 ? 30.607 28.680 -41.864 1.00 53.38 187 LEU A O 1
ATOM 1461 N N . HIS A 1 188 ? 30.312 26.939 -43.227 1.00 50.72 188 HIS A N 1
ATOM 1462 C CA . HIS A 1 188 ? 31.735 26.675 -43.455 1.00 50.72 188 HIS A CA 1
ATOM 1463 C C . HIS A 1 188 ? 32.303 27.491 -44.639 1.00 50.72 188 HIS A C 1
ATOM 1465 O O . HIS A 1 188 ? 33.512 27.493 -44.862 1.00 50.72 188 HIS A O 1
ATOM 1471 N N . LYS A 1 189 ? 31.454 28.192 -45.412 1.00 48.12 189 LYS A N 1
ATOM 1472 C CA . LYS A 1 189 ? 31.888 29.029 -46.550 1.00 48.12 189 LYS A CA 1
ATOM 1473 C C . LYS A 1 189 ? 32.052 30.525 -46.246 1.00 48.12 189 LYS A C 1
ATOM 1475 O O . LYS A 1 189 ? 32.572 31.226 -47.101 1.00 48.12 189 LYS A O 1
ATOM 1480 N N . TRP A 1 190 ? 31.654 31.004 -45.065 1.00 47.44 190 TRP A N 1
ATOM 1481 C CA . TRP A 1 190 ? 31.680 32.440 -44.719 1.00 47.44 190 TRP A CA 1
ATOM 1482 C C . TRP A 1 190 ? 32.784 32.854 -43.733 1.00 47.44 190 TRP A C 1
ATOM 1484 O O . TRP A 1 190 ? 32.910 34.034 -43.428 1.00 47.44 190 TRP A O 1
ATOM 1494 N N . ILE A 1 191 ? 33.600 31.910 -43.253 1.00 45.62 191 ILE A N 1
ATOM 1495 C CA . ILE A 1 191 ? 34.825 32.199 -42.493 1.00 45.62 191 ILE A CA 1
ATOM 1496 C C . ILE A 1 191 ? 36.008 31.727 -43.343 1.00 45.62 191 ILE A C 1
ATOM 1498 O O . ILE A 1 191 ? 36.541 30.633 -43.152 1.00 45.62 191 ILE A O 1
ATOM 1502 N N . LYS A 1 192 ? 36.362 32.528 -44.343 1.00 39.03 192 LYS A N 1
ATOM 1503 C CA . LYS A 1 192 ? 37.690 32.560 -44.954 1.00 39.03 192 LYS A CA 1
ATOM 1504 C C . LYS A 1 192 ? 37.978 33.982 -45.395 1.00 39.03 192 LYS A C 1
ATOM 1506 O O . LYS A 1 192 ? 37.051 34.591 -45.969 1.00 39.03 192 LYS A O 1
#

pLDDT: mean 85.97, std 10.86, range [39.03, 97.19]

Solvent-accessible surface area (backbone atoms only — not comparable to full-atom values): 10826 Å² total; per-residue (Å²): 120,74,61,59,63,51,53,51,46,63,67,46,53,81,74,50,71,67,59,33,65,50,29,36,71,76,67,63,36,54,71,60,15,51,52,30,41,26,65,73,68,74,38,90,86,46,64,69,59,52,52,50,54,51,51,51,47,56,58,49,69,75,44,76,89,72,46,79,67,49,47,70,68,31,79,84,43,37,59,63,50,50,51,53,50,52,52,54,46,52,57,61,72,66,45,55,62,57,49,67,76,38,37,39,61,53,34,32,73,71,69,40,54,70,68,58,12,48,53,50,42,50,46,52,53,52,50,49,55,53,49,52,62,55,43,56,68,43,37,77,72,69,35,62,68,55,53,52,52,52,50,53,52,51,51,53,54,52,50,50,51,52,52,51,54,52,49,52,52,53,51,51,52,51,52,53,51,52,51,48,48,49,61,73,68,51,63,79,74,77,76,122

Organism: NCBI:txid348720

Secondary structure (DSSP, 8-state):
-THHHHHHHHHHGGGSPPPHHIIIIIS--HHHHHHHHHHHHTSS--HHHHHHHHHHHHHHHTS----HHHHHH-HHHHHHHHHHHHHHHHHHHTSHHHHHHHHHHHHHHTT--HHHHHHHHHHHHHHHHHHHHHHHHHHHHH-HHHHHHHHHHHHHHHHHHHHHHHHHHHHHHHHHHHHHHHHHTTTTSS--

InterPro domains:
  IPR005828 Major facilitator, sugar transporter-like [PF00083] (1-168)
  IPR020846 Major facilitator superfamily domain [PS50850] (1-192)
  IPR036259 MFS transporter superfamily [G3DSA:1.20.1250.20] (1-184)
  IPR036259 MFS transporter superfamily [SSF103473] (2-165)
  IPR045263 Glucose transporter GLUT [PTHR23503] (1-169)

Sequence (192 aa):
LAICPAILQLLLLPACPESPRYLLITRQWEEEARRALRRLRASNQVEEDIEEMRAEERAQQAEASISMWELLCSPTLRAPLLIGVVMQLSQQLSGINAVFYYSTSLFTSSGLTDESAKFATMGIGAIMVGMTLVSLPLMDRTGRRTLHLYGLGGMFIFSIFITISFLIKVCLINQYFIGMLKNSVGLHKWIK